Protein AF-A0A813GTU5-F1 (afdb_monomer)

Radius of gyration: 29.31 Å; Cα contacts (8 Å, |Δi|>4): 202; chains: 1; bounding box: 61×52×84 Å

Structure (mmCIF, N/CA/C/O backbone):
data_AF-A0A813GTU5-F1
#
_entry.id   AF-A0A813GTU5-F1
#
loop_
_atom_site.group_PDB
_atom_site.id
_atom_site.type_symbol
_atom_site.label_atom_id
_atom_site.label_alt_id
_atom_site.label_comp_id
_atom_site.label_asym_id
_atom_site.label_entity_id
_atom_site.label_seq_id
_atom_site.pdbx_PDB_ins_code
_atom_site.Cartn_x
_atom_site.Cartn_y
_atom_site.Cartn_z
_atom_site.occupancy
_atom_site.B_iso_or_equiv
_atom_site.auth_seq_id
_atom_site.auth_comp_id
_atom_site.auth_asym_id
_atom_site.auth_atom_id
_atom_site.pdbx_PDB_model_num
ATOM 1 N N . PRO A 1 1 ? -25.758 8.950 22.837 1.00 59.19 1 PRO A N 1
ATOM 2 C CA . PRO A 1 1 ? -26.012 9.938 23.914 1.00 59.19 1 PRO A CA 1
ATOM 3 C C . PRO A 1 1 ? -24.971 11.055 23.817 1.00 59.19 1 PRO A C 1
ATOM 5 O O . PRO A 1 1 ? -23.806 10.720 23.644 1.00 59.19 1 PRO A O 1
ATOM 8 N N . ALA A 1 2 ? -25.363 12.327 23.940 1.00 69.06 2 ALA A N 1
ATOM 9 C CA . ALA A 1 2 ? -24.484 13.474 23.656 1.00 69.06 2 ALA A CA 1
ATOM 10 C C . ALA A 1 2 ? -23.164 13.491 24.463 1.00 69.06 2 ALA A C 1
ATOM 12 O O . ALA A 1 2 ? -22.153 14.013 24.011 1.00 69.06 2 ALA A O 1
ATOM 13 N N . TYR A 1 3 ? -23.133 12.862 25.645 1.00 76.44 3 TYR A N 1
ATOM 14 C CA . TYR A 1 3 ? -21.926 12.758 26.476 1.00 76.44 3 TYR A CA 1
ATOM 15 C C . TYR A 1 3 ? -20.878 11.745 25.961 1.00 76.44 3 TYR A C 1
ATOM 17 O O . TYR A 1 3 ? -19.754 11.738 26.455 1.00 76.44 3 TYR A O 1
ATOM 25 N N . LEU A 1 4 ? -21.217 10.893 24.985 1.00 74.69 4 LEU A N 1
ATOM 26 C CA . LEU A 1 4 ? -20.305 9.917 24.360 1.00 74.69 4 LEU A CA 1
ATOM 27 C C . LEU A 1 4 ? -19.911 10.296 22.926 1.00 74.69 4 LEU A C 1
ATOM 29 O O . LEU A 1 4 ? -19.242 9.514 22.259 1.00 74.69 4 LEU A O 1
ATOM 33 N N . ASP A 1 5 ? -20.270 11.488 22.446 1.00 76.44 5 ASP A N 1
ATOM 34 C CA . ASP A 1 5 ? -19.958 11.900 21.069 1.00 76.44 5 ASP A CA 1
ATOM 35 C C . ASP A 1 5 ? -18.443 12.012 20.817 1.00 76.44 5 ASP A C 1
ATOM 37 O O . ASP A 1 5 ? -17.976 11.815 19.695 1.00 76.44 5 ASP A O 1
ATOM 41 N N . TRP A 1 6 ? -17.646 12.210 21.873 1.00 81.94 6 TRP A N 1
ATOM 42 C CA . TRP A 1 6 ? -16.182 12.190 21.805 1.00 81.94 6 TRP A CA 1
ATOM 43 C C . TRP A 1 6 ? -15.605 10.819 21.411 1.00 81.94 6 TRP A C 1
ATOM 45 O O . TRP A 1 6 ? -14.511 10.773 20.850 1.00 81.94 6 TRP A O 1
ATOM 55 N N . VAL A 1 7 ? -16.332 9.714 21.626 1.00 79.38 7 VAL A N 1
ATOM 56 C CA . VAL A 1 7 ? -15.931 8.364 21.173 1.00 79.38 7 VAL A CA 1
ATOM 57 C C . VAL A 1 7 ? -15.944 8.279 19.643 1.00 79.38 7 VAL A C 1
ATOM 59 O O . VAL A 1 7 ? -15.174 7.532 19.050 1.00 79.38 7 VAL A O 1
ATOM 62 N N . GLY A 1 8 ? -16.774 9.087 18.978 1.00 74.69 8 GLY A N 1
ATOM 63 C CA . GLY A 1 8 ? -16.756 9.237 17.522 1.00 74.69 8 GLY A CA 1
ATOM 64 C C . GLY A 1 8 ? -15.709 10.231 17.009 1.00 74.69 8 GLY A C 1
ATOM 65 O O . GLY A 1 8 ? -15.607 10.428 15.800 1.00 74.69 8 GLY A O 1
ATOM 66 N N . SER A 1 9 ? -14.953 10.895 17.891 1.00 83.00 9 SER A N 1
ATOM 67 C CA . SER A 1 9 ? -14.008 11.937 17.484 1.00 83.00 9 SER A CA 1
ATOM 68 C C . SER A 1 9 ? -12.744 11.365 16.837 1.00 83.00 9 SER A C 1
ATOM 70 O O . SER A 1 9 ? -12.249 10.298 17.208 1.00 83.00 9 SER A O 1
ATOM 72 N N . MET A 1 10 ? -12.156 12.138 15.919 1.00 78.06 10 MET A N 1
ATOM 73 C CA . MET A 1 10 ? -10.870 11.809 15.289 1.00 78.06 10 MET A CA 1
ATOM 74 C C . MET A 1 10 ? -9.743 11.648 16.323 1.00 78.06 10 MET A C 1
ATOM 76 O O . MET A 1 10 ? -8.839 10.842 16.140 1.00 78.06 10 MET A O 1
ATOM 80 N N . ILE A 1 11 ? -9.808 12.389 17.434 1.00 82.81 11 ILE A N 1
ATOM 81 C CA . ILE A 1 11 ? -8.807 12.331 18.506 1.00 82.81 11 ILE A CA 1
ATOM 82 C C . ILE A 1 11 ? -8.834 10.958 19.178 1.00 82.81 11 ILE A C 1
ATOM 84 O O . ILE A 1 11 ? -7.787 10.335 19.339 1.00 82.81 11 ILE A O 1
ATOM 88 N N . PHE A 1 12 ? -10.026 10.467 19.528 1.00 84.38 12 PHE A N 1
ATOM 89 C CA . PHE A 1 12 ? -10.173 9.136 20.109 1.00 84.38 12 PHE A CA 1
ATOM 90 C C . PHE A 1 12 ? -9.729 8.048 19.127 1.00 84.38 12 PHE A C 1
ATOM 92 O O . PHE A 1 12 ? -8.971 7.157 19.501 1.00 84.38 12 PHE A O 1
ATOM 99 N N . HIS A 1 13 ? -10.118 8.175 17.856 1.00 80.50 13 HIS A N 1
ATOM 100 C CA . HIS A 1 13 ? -9.702 7.256 16.801 1.00 80.50 13 HIS A CA 1
ATOM 101 C C . HIS A 1 13 ? -8.167 7.179 16.690 1.00 80.50 13 HIS A C 1
ATOM 103 O O . HIS A 1 13 ? -7.600 6.096 16.803 1.00 80.50 13 HIS A O 1
ATOM 109 N N . ASN A 1 14 ? -7.484 8.322 16.592 1.00 83.19 14 ASN A N 1
ATOM 110 C CA . ASN A 1 14 ? -6.022 8.385 16.500 1.00 83.19 14 ASN A CA 1
ATOM 111 C C . ASN A 1 14 ? -5.323 7.804 17.739 1.00 83.19 14 ASN A C 1
ATOM 113 O O . ASN A 1 14 ? -4.307 7.121 17.620 1.00 83.19 14 ASN A O 1
ATOM 117 N N . LEU A 1 15 ? -5.867 8.049 18.937 1.00 87.94 15 LEU A N 1
ATOM 118 C CA . LEU A 1 15 ? -5.344 7.453 20.168 1.00 87.94 15 LEU A CA 1
ATOM 119 C C . LEU A 1 15 ? -5.440 5.923 20.128 1.00 87.94 15 LEU A C 1
ATOM 121 O O . LEU A 1 15 ? -4.460 5.241 20.433 1.00 87.94 15 LEU A O 1
ATOM 125 N N . CYS A 1 16 ? -6.579 5.377 19.695 1.00 84.31 16 CYS A N 1
ATOM 126 C CA . CYS A 1 16 ? -6.747 3.937 19.519 1.00 84.31 16 CYS A CA 1
ATOM 127 C C . CYS A 1 16 ? -5.737 3.362 18.513 1.00 84.31 16 CYS A C 1
ATOM 129 O O . CYS A 1 16 ? -5.124 2.336 18.809 1.00 84.31 16 CYS A O 1
ATOM 131 N N . SER A 1 17 ? -5.498 4.009 17.365 1.00 81.31 17 SER A N 1
ATOM 132 C CA . SER A 1 17 ? -4.506 3.514 16.393 1.00 81.31 17 SER A CA 1
ATOM 133 C C . SER A 1 17 ? -3.091 3.513 16.952 1.00 81.31 17 SER A C 1
ATOM 135 O O . SER A 1 17 ? -2.376 2.534 16.747 1.00 81.31 17 SER A O 1
ATOM 137 N N . VAL A 1 18 ? -2.685 4.562 17.673 1.00 87.06 18 VAL A N 1
ATOM 138 C CA . VAL A 1 18 ? -1.352 4.630 18.297 1.00 87.06 18 VAL A CA 1
ATOM 139 C C . VAL A 1 18 ? -1.161 3.483 19.288 1.00 87.06 18 VAL A C 1
ATOM 141 O O . VAL A 1 18 ? -0.131 2.811 19.266 1.00 87.06 18 VAL A O 1
ATOM 144 N N . ILE A 1 19 ? -2.171 3.206 20.114 1.00 88.75 19 ILE A N 1
ATOM 145 C CA . ILE A 1 19 ? -2.116 2.133 21.113 1.00 88.75 19 ILE A CA 1
ATOM 146 C C . ILE A 1 19 ? -2.076 0.754 20.444 1.00 88.75 19 ILE A C 1
ATOM 148 O O . ILE A 1 19 ? -1.295 -0.106 20.851 1.00 88.75 19 ILE A O 1
ATOM 152 N N . ILE A 1 20 ? -2.869 0.532 19.390 1.00 87.19 20 ILE A N 1
ATOM 153 C CA . ILE A 1 20 ? -2.832 -0.724 18.627 1.00 87.19 20 ILE A CA 1
ATOM 154 C C . ILE A 1 20 ? -1.475 -0.901 17.931 1.00 87.19 20 ILE A C 1
ATOM 156 O O . ILE A 1 20 ? -0.907 -1.991 17.981 1.00 87.19 20 ILE A O 1
ATOM 160 N N . ALA A 1 21 ? -0.930 0.154 17.318 1.00 86.31 21 ALA A N 1
ATOM 161 C CA . ALA A 1 21 ? 0.382 0.114 16.677 1.00 86.31 21 ALA A CA 1
ATOM 162 C C . ALA A 1 21 ? 1.490 -0.202 17.690 1.00 86.31 21 ALA A C 1
ATOM 164 O O . ALA A 1 21 ? 2.339 -1.054 17.432 1.00 86.31 21 ALA A O 1
ATOM 165 N N . MET A 1 22 ? 1.440 0.416 18.873 1.00 88.88 22 MET A N 1
ATOM 166 C CA . MET A 1 22 ? 2.365 0.128 19.965 1.00 88.88 22 MET A CA 1
ATOM 167 C C . MET A 1 22 ? 2.266 -1.334 20.423 1.00 88.88 22 MET A C 1
ATOM 169 O O . MET A 1 22 ? 3.299 -1.986 20.568 1.00 88.88 22 MET A O 1
ATOM 173 N N . ASN A 1 23 ? 1.052 -1.882 20.583 1.00 88.00 23 ASN A N 1
ATOM 174 C CA . ASN A 1 23 ? 0.868 -3.298 20.924 1.00 88.00 23 ASN A CA 1
ATOM 175 C C . ASN A 1 23 ? 1.448 -4.229 19.846 1.00 88.00 23 ASN A C 1
ATOM 177 O O . ASN A 1 23 ? 2.116 -5.204 20.178 1.00 88.00 23 ASN A O 1
ATOM 181 N N . LEU A 1 24 ? 1.246 -3.913 18.562 1.00 84.81 24 LEU A N 1
ATOM 182 C CA . LEU A 1 24 ? 1.766 -4.711 17.450 1.00 84.81 24 LEU A CA 1
ATOM 183 C C . LEU A 1 24 ? 3.301 -4.717 17.413 1.00 84.81 24 LEU A C 1
ATOM 185 O O . LEU A 1 24 ? 3.906 -5.770 17.214 1.00 84.81 24 LEU A O 1
ATOM 189 N N . ILE A 1 25 ? 3.931 -3.560 17.638 1.00 86.81 25 ILE A N 1
ATOM 190 C CA . ILE A 1 25 ? 5.394 -3.441 17.711 1.00 86.81 25 ILE A CA 1
ATOM 191 C C . ILE A 1 25 ? 5.931 -4.270 18.877 1.00 86.81 25 ILE A C 1
ATOM 193 O O . ILE A 1 25 ? 6.873 -5.038 18.698 1.00 86.81 25 ILE A O 1
ATOM 197 N N . LEU A 1 26 ? 5.320 -4.155 20.058 1.00 85.44 26 LEU A N 1
ATOM 198 C CA . LEU A 1 26 ? 5.741 -4.909 21.239 1.00 85.44 26 LEU A CA 1
ATOM 199 C C . LEU A 1 26 ? 5.597 -6.420 21.036 1.00 85.44 26 LEU A C 1
ATOM 201 O O . LEU A 1 26 ? 6.517 -7.160 21.372 1.00 85.44 26 LEU A O 1
ATOM 205 N N . MET A 1 27 ? 4.512 -6.866 20.400 1.00 81.19 27 MET A N 1
ATOM 206 C CA . MET A 1 27 ? 4.326 -8.271 20.032 1.00 81.19 27 MET A CA 1
ATOM 207 C C . MET A 1 27 ? 5.397 -8.751 19.040 1.00 81.19 27 MET A C 1
ATOM 209 O O . MET A 1 27 ? 5.936 -9.846 19.186 1.00 81.19 27 MET A O 1
ATOM 213 N N . GLY A 1 28 ? 5.750 -7.931 18.046 1.00 82.06 28 GLY A N 1
ATOM 214 C CA . GLY A 1 28 ? 6.835 -8.238 17.111 1.00 82.06 28 GLY A CA 1
ATOM 215 C C . GLY A 1 28 ? 8.201 -8.348 17.798 1.00 82.06 28 GLY A C 1
ATOM 216 O O . GLY A 1 28 ? 8.976 -9.254 17.493 1.00 82.06 28 GLY A O 1
ATOM 217 N N . LEU A 1 29 ? 8.479 -7.466 18.762 1.00 82.50 29 LEU A N 1
ATOM 218 C CA . LEU A 1 29 ? 9.705 -7.504 19.563 1.00 82.50 29 LEU A CA 1
ATOM 219 C C . LEU A 1 29 ? 9.768 -8.744 20.469 1.00 82.50 29 LEU A C 1
ATOM 221 O O . LEU A 1 29 ? 10.834 -9.347 20.579 1.00 82.50 29 LEU A O 1
ATOM 225 N N . GLU A 1 30 ? 8.645 -9.164 21.060 1.00 78.50 30 GLU A N 1
ATOM 226 C CA . GLU A 1 30 ? 8.549 -10.402 21.852 1.00 78.50 30 GLU A CA 1
ATOM 227 C C . GLU A 1 30 ? 8.882 -11.642 21.000 1.00 78.50 30 GLU A C 1
ATOM 229 O O . GLU A 1 30 ? 9.638 -12.516 21.428 1.00 78.50 30 GLU A O 1
ATOM 234 N N . LEU A 1 31 ? 8.381 -11.694 19.759 1.00 73.00 31 LEU A N 1
ATOM 235 C CA . LEU A 1 31 ? 8.689 -12.759 18.796 1.00 73.00 31 LEU A CA 1
ATOM 236 C C . LEU A 1 31 ? 10.163 -12.765 18.361 1.00 73.00 31 LEU A C 1
ATOM 238 O O . LEU A 1 31 ? 10.738 -13.837 18.182 1.00 73.00 31 LEU A O 1
ATOM 242 N N . GLY A 1 32 ? 10.773 -11.588 18.188 1.00 73.62 32 GLY A N 1
ATOM 243 C CA . GLY A 1 32 ? 12.171 -11.453 17.767 1.00 73.62 32 GLY A CA 1
ATOM 244 C C . GLY A 1 32 ? 13.195 -11.685 18.885 1.00 73.62 32 GLY A C 1
ATOM 245 O O . GLY A 1 32 ? 14.302 -12.144 18.610 1.00 73.62 32 GLY A O 1
ATOM 246 N N . CYS A 1 33 ? 12.841 -11.397 20.141 1.00 66.88 33 CYS A N 1
ATOM 247 C CA . CYS A 1 33 ? 13.729 -11.505 21.299 1.00 66.88 33 CYS A CA 1
ATOM 248 C C . CYS A 1 33 ? 13.158 -12.455 22.363 1.00 66.88 33 CYS A C 1
ATOM 250 O O . CYS A 1 33 ? 12.733 -12.031 23.436 1.00 66.88 33 CYS A O 1
ATOM 252 N N . SER A 1 34 ? 13.205 -13.768 22.115 1.00 61.09 34 SER A N 1
ATOM 253 C CA . SER A 1 34 ? 12.742 -14.774 23.091 1.00 61.09 34 SER A CA 1
ATOM 254 C C . SER A 1 34 ? 13.582 -14.853 24.384 1.00 61.09 34 SER A C 1
ATOM 256 O O . SER A 1 34 ? 13.241 -15.622 25.277 1.00 61.09 34 SER A O 1
ATOM 258 N N . ALA A 1 35 ? 14.676 -14.087 24.500 1.00 58.88 35 ALA A N 1
ATOM 259 C CA . ALA A 1 35 ? 15.641 -14.138 25.607 1.00 58.88 35 ALA A CA 1
ATOM 260 C C . ALA A 1 35 ? 15.918 -12.763 26.257 1.00 58.88 35 ALA A C 1
ATOM 262 O O . ALA A 1 35 ? 16.992 -12.534 26.813 1.00 58.88 35 ALA A O 1
ATOM 263 N N . CYS A 1 36 ? 14.977 -11.821 26.168 1.00 60.66 36 CYS A N 1
ATOM 264 C CA . CYS A 1 36 ? 15.120 -10.500 26.778 1.00 60.66 36 CYS A CA 1
ATOM 265 C C . CYS A 1 36 ? 14.888 -10.560 28.318 1.00 60.66 36 CYS A C 1
ATOM 267 O O . CYS A 1 36 ? 13.894 -11.138 28.759 1.00 60.66 36 CYS A O 1
ATOM 269 N N . PRO A 1 37 ? 15.747 -9.938 29.157 1.00 65.19 37 PRO A N 1
ATOM 270 C CA . PRO A 1 37 ? 15.682 -10.028 30.627 1.00 65.19 37 PRO A CA 1
ATOM 271 C C . PRO A 1 37 ? 14.451 -9.363 31.278 1.00 65.19 37 PRO A C 1
ATOM 273 O O . PRO A 1 37 ? 14.178 -9.614 32.447 1.00 65.19 37 PRO A O 1
ATOM 276 N N . ASN A 1 38 ? 13.670 -8.572 30.532 1.00 75.19 38 ASN A N 1
ATOM 277 C CA . ASN A 1 38 ? 12.512 -7.818 31.039 1.00 75.19 38 ASN A CA 1
ATOM 278 C C . ASN A 1 38 ? 11.158 -8.467 30.690 1.00 75.19 38 ASN A C 1
ATOM 280 O O . ASN A 1 38 ? 10.190 -7.775 30.381 1.00 75.19 38 ASN A O 1
ATOM 284 N N . HIS A 1 39 ? 11.073 -9.796 30.701 1.00 75.31 39 HIS A N 1
ATOM 285 C CA . HIS A 1 39 ? 9.865 -10.534 30.310 1.00 75.31 39 HIS A CA 1
ATOM 286 C C . HIS A 1 39 ? 8.617 -10.185 31.151 1.00 75.31 39 HIS A C 1
ATOM 288 O O . HIS A 1 39 ? 7.503 -10.176 30.627 1.00 75.31 39 HIS A O 1
ATOM 294 N N . ASP A 1 40 ? 8.786 -9.837 32.429 1.00 80.81 40 ASP A N 1
ATOM 295 C CA . ASP A 1 40 ? 7.664 -9.457 33.298 1.00 80.81 40 ASP A CA 1
ATOM 296 C C . ASP A 1 40 ? 7.077 -8.082 32.936 1.00 80.81 40 ASP A C 1
ATOM 298 O O . ASP A 1 40 ? 5.861 -7.910 32.947 1.00 80.81 40 ASP A O 1
ATOM 302 N N . PHE A 1 41 ? 7.910 -7.141 32.479 1.00 83.56 41 PHE A N 1
ATOM 303 C CA . PHE A 1 41 ? 7.455 -5.828 32.011 1.00 83.56 41 PHE A CA 1
ATOM 304 C C . PHE A 1 41 ? 6.568 -5.930 30.758 1.00 83.56 41 PHE A C 1
ATOM 306 O O . PHE A 1 41 ? 5.541 -5.260 30.661 1.00 83.56 41 PHE A O 1
ATOM 313 N N . TYR A 1 42 ? 6.922 -6.805 29.808 1.00 82.88 42 TYR A N 1
ATOM 314 C CA . TYR A 1 42 ? 6.098 -7.042 28.616 1.00 82.88 42 TYR A CA 1
ATOM 315 C C . TYR A 1 42 ? 4.739 -7.654 28.969 1.00 82.88 42 TYR A C 1
ATOM 317 O O . TYR A 1 42 ? 3.720 -7.249 28.410 1.00 82.88 42 TYR A O 1
ATOM 325 N N . LYS A 1 43 ? 4.701 -8.569 29.946 1.00 80.81 43 LYS A N 1
ATOM 326 C CA . LYS A 1 43 ? 3.445 -9.142 30.448 1.00 80.81 43 LYS A CA 1
ATOM 327 C C . LYS A 1 43 ? 2.544 -8.096 31.095 1.00 80.81 43 LYS A C 1
ATOM 329 O O . LYS A 1 43 ? 1.343 -8.106 30.837 1.00 80.81 43 LYS A O 1
ATOM 334 N N . GLU A 1 44 ? 3.096 -7.212 31.925 1.00 87.31 44 GLU A N 1
ATOM 335 C CA . GLU A 1 44 ? 2.332 -6.120 32.543 1.00 87.31 44 GLU A CA 1
ATOM 336 C C . GLU A 1 44 ? 1.771 -5.160 31.488 1.00 87.31 44 GLU A C 1
ATOM 338 O O . GLU A 1 44 ? 0.592 -4.805 31.532 1.00 87.31 44 GLU A O 1
ATOM 343 N N . LEU A 1 45 ? 2.579 -4.807 30.484 1.00 86.62 45 LEU A N 1
ATOM 344 C CA . LEU A 1 45 ? 2.126 -4.005 29.350 1.00 86.62 45 LEU A CA 1
ATOM 345 C C . LEU A 1 45 ? 0.986 -4.678 28.580 1.00 86.62 45 LEU A C 1
ATOM 347 O O . LEU A 1 45 ? 0.010 -4.012 28.238 1.00 86.62 45 LEU A O 1
ATOM 351 N N . ASP A 1 46 ? 1.056 -5.988 28.347 1.00 85.00 46 ASP A N 1
ATOM 352 C CA . ASP A 1 46 ? -0.021 -6.735 27.694 1.00 85.00 46 ASP A CA 1
ATOM 353 C C . ASP A 1 46 ? -1.339 -6.688 28.478 1.00 85.00 46 ASP A C 1
ATOM 355 O O . ASP A 1 46 ? -2.402 -6.555 27.868 1.00 85.00 46 ASP A O 1
ATOM 359 N N . ILE A 1 47 ? -1.284 -6.741 29.817 1.00 88.00 47 ILE A N 1
ATOM 360 C CA . ILE A 1 47 ? -2.468 -6.547 30.675 1.00 88.00 47 ILE A CA 1
ATOM 361 C C . ILE A 1 47 ? -3.043 -5.141 30.461 1.00 88.00 47 ILE A C 1
ATOM 363 O O . ILE A 1 47 ? -4.254 -4.989 30.288 1.00 88.00 47 ILE A O 1
ATOM 367 N N . CYS A 1 48 ? -2.189 -4.114 30.429 1.00 90.56 48 CYS A N 1
ATOM 368 C CA . CYS A 1 48 ? -2.606 -2.731 30.188 1.00 90.56 48 CYS A CA 1
ATOM 369 C C . CYS A 1 48 ? -3.274 -2.557 28.814 1.00 90.56 48 CYS A C 1
ATOM 371 O O . CYS A 1 48 ? -4.324 -1.916 28.718 1.00 90.56 48 CYS A O 1
ATOM 373 N N . PHE A 1 49 ? -2.725 -3.161 27.753 1.00 89.44 49 PHE A N 1
ATOM 374 C CA . PHE A 1 49 ? -3.341 -3.129 26.422 1.00 89.44 49 PHE A CA 1
ATOM 375 C C . PHE A 1 49 ? -4.677 -3.869 26.387 1.00 89.44 49 PHE A C 1
ATOM 377 O O . PHE A 1 49 ? -5.635 -3.365 25.799 1.00 89.44 49 PHE A O 1
ATOM 384 N N . LEU A 1 50 ? -4.778 -5.033 27.039 1.00 87.50 50 LEU A N 1
ATOM 385 C CA . LEU A 1 50 ? -6.043 -5.758 27.131 1.00 87.50 50 LEU A CA 1
ATOM 386 C C . LEU A 1 50 ? -7.102 -4.932 27.870 1.00 87.50 50 LEU A C 1
ATOM 388 O O . LEU A 1 50 ? -8.234 -4.839 27.399 1.00 87.50 50 LEU A O 1
ATOM 392 N N . ALA A 1 51 ? -6.736 -4.294 28.983 1.00 90.69 51 ALA A N 1
ATOM 393 C CA . ALA A 1 51 ? -7.631 -3.416 29.733 1.00 90.69 51 ALA A CA 1
ATOM 394 C C . ALA A 1 51 ? -8.127 -2.241 28.874 1.00 90.69 51 ALA A C 1
ATOM 396 O O . ALA A 1 51 ? -9.318 -1.924 28.892 1.00 90.69 51 ALA A O 1
ATOM 397 N N . PHE A 1 52 ? -7.244 -1.645 28.066 1.00 91.06 52 PHE A N 1
ATOM 398 C CA . PHE A 1 52 ? -7.627 -0.614 27.104 1.00 91.06 52 PHE A CA 1
ATOM 399 C C . PHE A 1 52 ? -8.588 -1.144 26.027 1.00 91.06 52 PHE A C 1
ATOM 401 O O . PHE A 1 52 ? -9.572 -0.488 25.704 1.00 91.06 52 PHE A O 1
ATOM 408 N N . TYR A 1 53 ? -8.375 -2.349 25.493 1.00 87.56 53 TYR A N 1
ATOM 409 C CA . TYR A 1 53 ? -9.301 -2.917 24.508 1.00 87.56 53 TYR A CA 1
ATOM 410 C C . TYR A 1 53 ? -10.672 -3.259 25.091 1.00 87.56 53 TYR A C 1
ATOM 412 O O . TYR A 1 53 ? -11.680 -3.108 24.402 1.00 87.56 53 TYR A O 1
ATOM 420 N N . VAL A 1 54 ? -10.726 -3.698 26.351 1.00 88.69 54 VAL A N 1
ATOM 421 C CA . VAL A 1 54 ? -11.988 -3.909 27.069 1.00 88.69 54 VAL A CA 1
ATOM 422 C C . VAL A 1 54 ? -12.718 -2.581 27.255 1.00 88.69 54 VAL A C 1
ATOM 424 O O . VAL A 1 54 ? -13.924 -2.515 27.006 1.00 88.69 54 VAL A O 1
ATOM 427 N N . SER A 1 55 ? -12.008 -1.516 27.644 1.00 88.38 55 SER A N 1
ATOM 428 C CA . SER A 1 55 ? -12.623 -0.200 27.826 1.00 88.38 55 SER A CA 1
ATOM 429 C C . SER A 1 55 ? -13.112 0.384 26.497 1.00 88.38 55 SER A C 1
ATOM 431 O O . SER A 1 55 ? -14.269 0.789 26.408 1.00 88.38 55 SER A O 1
ATOM 433 N N . GLU A 1 56 ? -12.309 0.320 25.436 1.00 88.38 56 GLU A N 1
ATOM 434 C CA . GLU A 1 56 ? -12.687 0.715 24.075 1.00 88.38 56 GLU A CA 1
ATOM 435 C C . GLU A 1 56 ? -13.934 -0.047 23.588 1.00 88.38 56 GLU A C 1
ATOM 437 O O . GLU A 1 56 ? -14.903 0.570 23.142 1.00 88.38 56 GLU A O 1
ATOM 442 N N . LEU A 1 57 ? -13.963 -1.380 23.735 1.00 85.19 57 LEU A N 1
ATOM 443 C CA . LEU A 1 57 ? -15.117 -2.201 23.352 1.00 85.19 57 LEU A CA 1
ATOM 444 C C . LEU A 1 57 ? -16.363 -1.836 24.168 1.00 85.19 57 LEU A C 1
ATOM 446 O O . LEU A 1 57 ? -17.458 -1.745 23.614 1.00 85.19 57 LEU A O 1
ATOM 450 N N . SER A 1 58 ? -16.206 -1.598 25.472 1.00 85.94 58 SER A N 1
ATOM 451 C CA . SER A 1 58 ? -17.311 -1.193 26.344 1.00 85.94 58 SER A CA 1
ATOM 452 C C . SER A 1 58 ? -17.889 0.165 25.938 1.00 85.94 58 SER A C 1
ATOM 454 O O . SER A 1 58 ? -19.108 0.308 25.858 1.00 85.94 58 SER A O 1
ATOM 456 N N . LEU A 1 59 ? -17.039 1.134 25.581 1.00 84.56 59 LEU A N 1
ATOM 457 C CA . LEU A 1 59 ? -17.462 2.443 25.083 1.00 84.56 59 LEU A CA 1
ATOM 458 C C . LEU A 1 59 ? -18.211 2.311 23.752 1.00 84.56 59 LEU A C 1
ATOM 460 O O . LEU A 1 59 ? -19.264 2.925 23.579 1.00 84.56 59 LEU A O 1
ATOM 464 N N . HIS A 1 60 ? -17.733 1.460 22.842 1.00 79.12 60 HIS A N 1
ATOM 465 C CA . HIS A 1 60 ? -18.423 1.188 21.580 1.00 79.12 60 HIS A CA 1
ATOM 466 C C . HIS A 1 60 ? -19.777 0.494 21.774 1.00 79.12 60 HIS A C 1
ATOM 468 O O . HIS A 1 60 ? -20.751 0.871 21.118 1.00 79.12 60 HIS A O 1
ATOM 474 N N . LEU A 1 61 ? -19.869 -0.468 22.695 1.00 80.56 61 LEU A N 1
ATOM 475 C CA . LEU A 1 61 ? -21.129 -1.120 23.060 1.00 80.56 61 LEU A CA 1
ATOM 476 C C . LEU A 1 61 ? -22.129 -0.116 23.650 1.00 80.56 61 LEU A C 1
ATOM 478 O O . LEU A 1 61 ? -23.287 -0.083 23.236 1.00 80.56 61 LEU A O 1
ATOM 482 N N . LEU A 1 62 ? -21.676 0.750 24.561 1.00 79.31 62 LEU A N 1
ATOM 483 C CA . LEU A 1 62 ? -22.504 1.786 25.187 1.00 79.31 62 LEU A CA 1
ATOM 484 C C . LEU A 1 62 ? -22.936 2.884 24.209 1.00 79.31 62 LEU A C 1
ATOM 486 O O . LEU A 1 62 ? -23.998 3.479 24.398 1.00 79.31 62 LEU A O 1
ATOM 490 N N . TYR A 1 63 ? -22.140 3.155 23.173 1.00 76.62 63 TYR A N 1
ATOM 491 C CA . TYR A 1 63 ? -22.472 4.125 22.132 1.00 76.62 63 TYR A CA 1
ATOM 492 C C . TYR A 1 63 ? -23.477 3.566 21.110 1.00 76.62 63 TYR A C 1
ATOM 494 O O . TYR A 1 63 ? -24.434 4.256 20.765 1.00 76.62 63 TYR A O 1
ATOM 502 N N . HIS A 1 64 ? -23.300 2.322 20.642 1.00 71.88 64 HIS A N 1
ATOM 503 C CA . HIS A 1 64 ? -24.149 1.719 19.597 1.00 71.88 64 HIS A CA 1
ATOM 504 C C . HIS A 1 64 ? -25.391 0.970 20.132 1.00 71.88 64 HIS A C 1
ATOM 506 O O . HIS A 1 64 ? -26.283 0.658 19.339 1.00 71.88 64 HIS A O 1
ATOM 512 N N . GLN A 1 65 ? -25.443 0.712 21.449 1.00 65.69 65 GLN A N 1
ATOM 513 C CA . GLN A 1 65 ? -26.531 0.183 22.300 1.00 65.69 65 GLN A CA 1
ATOM 514 C C . GLN A 1 65 ? -27.320 -1.032 21.774 1.00 65.69 65 GLN A C 1
ATOM 516 O O . GLN A 1 65 ? -27.270 -2.093 22.385 1.00 65.69 65 GLN A O 1
ATOM 521 N N . SER A 1 66 ? -28.050 -0.910 20.662 1.00 55.09 66 SER A N 1
ATOM 522 C CA . SER A 1 66 ? -28.928 -1.952 20.097 1.00 55.09 66 SER A CA 1
ATOM 523 C C . SER A 1 66 ? -28.636 -2.319 18.634 1.00 55.09 66 SER A C 1
ATOM 525 O O . SER A 1 66 ? -29.126 -3.336 18.151 1.00 55.09 66 SER A O 1
ATOM 527 N N . SER A 1 67 ? -27.794 -1.555 17.932 1.00 59.31 67 SER A N 1
ATOM 528 C CA . SER A 1 67 ? -27.431 -1.792 16.518 1.00 59.31 67 SER A CA 1
ATOM 529 C C . SER A 1 67 ? -26.046 -2.436 16.338 1.00 59.31 67 SER A C 1
ATOM 531 O O . SER A 1 67 ? -25.551 -2.581 15.222 1.00 59.31 67 SER A O 1
ATOM 533 N N . PHE A 1 68 ? -25.398 -2.836 17.439 1.00 63.38 68 PHE A N 1
ATOM 534 C CA . PHE A 1 68 ? -24.034 -3.380 17.428 1.00 63.38 68 PHE A CA 1
ATOM 535 C C . PHE A 1 68 ? -23.940 -4.776 16.790 1.00 63.38 68 PHE A C 1
ATOM 537 O O . PHE A 1 68 ? -22.996 -5.050 16.049 1.00 63.38 68 PHE A O 1
ATOM 544 N N . LEU A 1 69 ? -24.923 -5.645 17.059 1.00 60.72 69 LEU A N 1
ATOM 545 C CA . LEU A 1 69 ? -24.949 -7.042 16.596 1.00 60.72 69 LEU A CA 1
ATOM 546 C C . LEU A 1 69 ? -25.921 -7.286 15.434 1.00 60.72 69 LEU A C 1
ATOM 548 O O . LEU A 1 69 ? -25.835 -8.319 14.777 1.00 60.72 69 LEU A O 1
ATOM 552 N N . ILE A 1 70 ? -26.837 -6.349 15.176 1.00 59.91 70 ILE A N 1
ATOM 553 C CA . ILE A 1 70 ? -27.899 -6.480 14.175 1.00 59.91 70 ILE A CA 1
ATOM 554 C C . ILE A 1 70 ? -27.806 -5.268 13.246 1.00 59.91 70 ILE A C 1
ATOM 556 O O . ILE A 1 70 ? -28.148 -4.149 13.620 1.00 59.91 70 ILE A O 1
ATOM 560 N N . GLY A 1 71 ? -27.281 -5.493 12.043 1.00 68.31 71 GLY A N 1
ATOM 561 C CA . GLY A 1 71 ? -26.993 -4.467 11.043 1.00 68.31 71 GLY A CA 1
ATOM 562 C C . GLY A 1 71 ? -26.444 -5.084 9.749 1.00 68.31 71 GLY A C 1
ATOM 563 O O . GLY A 1 71 ? -26.493 -6.304 9.587 1.00 68.31 71 GLY A O 1
ATOM 564 N N . PRO A 1 72 ? -25.903 -4.277 8.817 1.00 75.75 72 PRO A N 1
ATOM 565 C CA . PRO A 1 72 ? -25.284 -4.784 7.594 1.00 75.75 72 PRO A CA 1
ATOM 566 C C . PRO A 1 72 ? -24.166 -5.787 7.911 1.00 75.75 72 PRO A C 1
ATOM 568 O O . PRO A 1 72 ? -23.301 -5.498 8.742 1.00 75.75 72 PRO A O 1
ATOM 571 N N . LEU A 1 73 ? -24.159 -6.935 7.221 1.00 70.12 73 LEU A N 1
ATOM 572 C CA . LEU A 1 73 ? -23.262 -8.074 7.488 1.00 70.12 73 LEU A CA 1
ATOM 573 C C . LEU A 1 73 ? -21.782 -7.669 7.607 1.00 70.12 73 LEU A C 1
ATOM 575 O O . LEU A 1 73 ? -21.083 -8.154 8.493 1.00 70.12 73 LEU A O 1
ATOM 579 N N . ALA A 1 74 ? -21.322 -6.724 6.783 1.00 72.50 74 ALA A N 1
ATOM 580 C CA . ALA A 1 74 ? -19.947 -6.227 6.821 1.00 72.50 74 ALA A CA 1
ATOM 581 C C . ALA A 1 74 ? -19.595 -5.512 8.141 1.00 72.50 74 ALA A C 1
ATOM 583 O O . ALA A 1 74 ? -18.525 -5.738 8.697 1.00 72.50 74 ALA A O 1
ATOM 584 N N . ARG A 1 75 ? -20.494 -4.676 8.680 1.00 72.69 75 ARG A N 1
ATOM 585 C CA . ARG A 1 75 ? -20.264 -3.961 9.950 1.00 72.69 75 ARG A CA 1
ATOM 586 C C . ARG A 1 75 ? -20.324 -4.921 11.134 1.00 72.69 75 ARG A C 1
ATOM 588 O O . ARG A 1 75 ? -19.501 -4.841 12.040 1.00 72.69 75 ARG A O 1
ATOM 595 N N . VAL A 1 76 ? -21.287 -5.839 11.096 1.00 77.81 76 VAL A N 1
ATOM 596 C CA . VAL A 1 76 ? -21.493 -6.843 12.141 1.00 77.81 76 VAL A CA 1
ATOM 597 C C . VAL A 1 76 ? -20.270 -7.754 12.244 1.00 77.81 76 VAL A C 1
ATOM 599 O O . VAL A 1 76 ? -19.760 -7.942 13.344 1.00 77.81 76 VAL A O 1
ATOM 602 N N . TRP A 1 77 ? -19.720 -8.227 11.121 1.00 81.94 77 TRP A N 1
ATOM 603 C CA . TRP A 1 77 ? -18.515 -9.065 11.111 1.00 81.94 77 TRP A CA 1
ATOM 604 C C . TRP A 1 77 ? -17.336 -8.423 11.853 1.00 81.94 77 TRP A C 1
ATOM 606 O O . TRP A 1 77 ? -16.707 -9.052 12.703 1.00 81.94 77 TRP A O 1
ATOM 616 N N . TRP A 1 78 ? -17.081 -7.140 11.597 1.00 79.31 78 TRP A N 1
ATOM 617 C CA . TRP A 1 78 ? -16.010 -6.399 12.258 1.00 79.31 78 TRP A CA 1
ATOM 618 C C . TRP A 1 78 ? -16.233 -6.183 13.757 1.00 79.31 78 TRP A C 1
ATOM 620 O O . TRP A 1 78 ? -15.261 -6.051 14.498 1.00 79.31 78 TRP A O 1
ATOM 630 N N . ASN A 1 79 ? -17.483 -6.126 14.211 1.00 82.75 79 ASN A N 1
ATOM 631 C CA . ASN A 1 79 ? -17.818 -6.027 15.632 1.00 82.75 79 ASN A CA 1
ATOM 632 C C . ASN A 1 79 ? -17.661 -7.382 16.340 1.00 82.75 79 ASN A C 1
ATOM 634 O O . ASN A 1 79 ? -17.149 -7.440 17.456 1.00 82.75 79 ASN A O 1
ATOM 638 N N . TRP A 1 80 ? -18.046 -8.477 15.674 1.00 83.12 80 TRP A N 1
ATOM 639 C CA . TRP A 1 80 ? -17.820 -9.842 16.164 1.00 83.12 80 TRP A CA 1
ATOM 640 C C . TRP A 1 80 ? -16.335 -10.180 16.268 1.00 83.12 80 TRP A C 1
ATOM 642 O O . TRP A 1 80 ? -15.924 -10.815 17.237 1.00 83.12 80 TRP A O 1
ATOM 652 N N . LEU A 1 81 ? -15.529 -9.729 15.306 1.00 84.69 81 LEU A N 1
ATOM 653 C CA . LEU A 1 81 ? -14.079 -9.892 15.334 1.00 84.69 81 LEU A CA 1
ATOM 654 C C . LEU A 1 81 ? -13.462 -9.179 16.547 1.00 84.69 81 LEU A C 1
ATOM 656 O O . LEU A 1 81 ? -12.702 -9.802 17.285 1.00 84.69 81 LEU A O 1
ATOM 660 N N . ASP A 1 82 ? -13.833 -7.921 16.810 1.00 84.62 82 ASP A N 1
ATOM 661 C CA . ASP A 1 82 ? -13.343 -7.182 17.985 1.00 84.62 82 ASP A CA 1
ATOM 662 C C . ASP A 1 82 ? -13.748 -7.867 19.299 1.00 84.62 82 ASP A C 1
ATOM 664 O O . ASP A 1 82 ? -12.924 -8.018 20.204 1.00 84.62 82 ASP A O 1
ATOM 668 N N . LEU A 1 83 ? -14.996 -8.342 19.389 1.00 87.06 83 LEU A N 1
ATOM 669 C CA . LEU A 1 83 ? -15.489 -9.083 20.550 1.00 87.06 83 LEU A CA 1
ATOM 670 C C . LEU A 1 83 ? -14.709 -10.387 20.755 1.00 87.06 83 LEU A C 1
ATOM 672 O O . LEU A 1 83 ? -14.301 -10.679 21.878 1.00 87.06 83 LEU A O 1
ATOM 676 N N . ALA A 1 84 ? -14.462 -11.150 19.688 1.00 85.75 84 ALA A N 1
ATOM 677 C CA . AL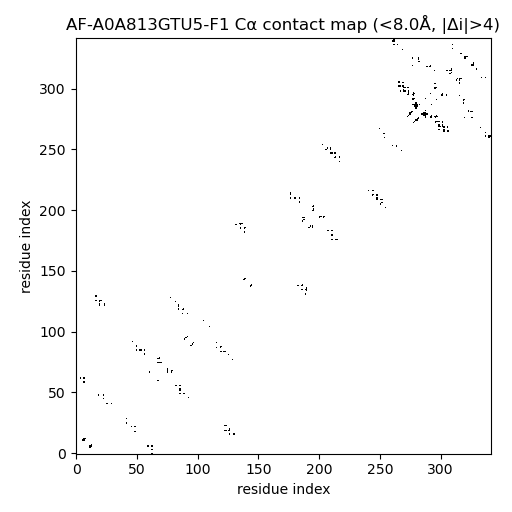A A 1 84 ? -13.700 -12.394 19.751 1.00 85.75 84 ALA A CA 1
ATOM 678 C C . ALA A 1 84 ? -12.253 -12.154 20.208 1.00 85.75 84 ALA A C 1
ATOM 680 O O . ALA A 1 84 ? -11.741 -12.899 21.045 1.00 85.75 84 ALA A O 1
ATOM 681 N N . ILE A 1 85 ? -11.609 -11.087 19.723 1.00 85.88 85 ILE A N 1
ATOM 682 C CA . ILE A 1 85 ? -10.251 -10.714 20.139 1.00 85.88 85 ILE A CA 1
ATOM 683 C C . ILE A 1 85 ? -10.216 -10.386 21.634 1.00 85.88 85 ILE A C 1
ATOM 685 O O . ILE A 1 85 ? -9.398 -10.955 22.358 1.00 85.88 85 ILE A O 1
ATOM 689 N N . VAL A 1 86 ? -11.114 -9.524 22.119 1.00 88.75 86 VAL A N 1
ATOM 690 C CA . VAL A 1 86 ? -11.148 -9.136 23.540 1.00 88.75 86 VAL A CA 1
ATOM 691 C C . VAL A 1 86 ? -11.497 -10.328 24.434 1.00 88.75 86 VAL A C 1
ATOM 693 O O . VAL A 1 86 ? -10.833 -10.552 25.446 1.00 88.75 86 VAL A O 1
ATOM 696 N N . ALA A 1 87 ? -12.477 -11.145 24.038 1.00 87.81 87 ALA A N 1
ATOM 697 C CA . ALA A 1 87 ? -12.863 -12.348 24.770 1.00 87.81 87 ALA A CA 1
ATOM 698 C C . ALA A 1 87 ? -11.713 -13.363 24.847 1.00 87.81 87 ALA A C 1
ATOM 700 O O . ALA A 1 87 ? -11.424 -13.885 25.922 1.00 87.81 87 ALA A O 1
ATOM 701 N N . SER A 1 88 ? -11.015 -13.609 23.733 1.00 85.44 88 SER A N 1
ATOM 702 C CA . SER A 1 88 ? -9.862 -14.516 23.711 1.00 85.44 88 SER A CA 1
ATOM 703 C C . SER A 1 88 ? -8.715 -14.024 24.604 1.00 85.44 88 SER A C 1
ATOM 705 O O . SER A 1 88 ? -8.128 -14.828 25.325 1.00 85.44 88 SER A O 1
ATOM 707 N N . GLY A 1 89 ? -8.452 -12.710 24.635 1.00 85.56 89 GLY A N 1
ATOM 708 C CA . GLY A 1 89 ? -7.445 -12.106 25.511 1.00 85.56 89 GLY A CA 1
ATOM 709 C C . GLY A 1 89 ? -7.794 -12.229 26.996 1.00 85.56 89 GLY A C 1
ATOM 710 O O . GLY A 1 89 ? -6.937 -12.595 27.796 1.00 85.56 89 GLY A O 1
ATOM 711 N N . LEU A 1 90 ? -9.062 -12.012 27.364 1.00 87.38 90 LEU A N 1
ATOM 712 C CA . LEU A 1 90 ? -9.544 -12.220 28.735 1.00 87.38 90 LEU A CA 1
ATOM 713 C C . LEU A 1 90 ? -9.405 -13.681 29.175 1.00 87.38 90 LEU A C 1
ATOM 715 O O . LEU A 1 90 ? -8.960 -13.954 30.292 1.00 87.38 90 LEU A O 1
ATOM 719 N N . VAL A 1 91 ? -9.743 -14.624 28.290 1.00 85.06 91 VAL A N 1
ATOM 720 C CA . VAL A 1 91 ? -9.567 -16.055 28.561 1.00 85.06 91 VAL A CA 1
ATOM 721 C C . VAL A 1 91 ? -8.090 -16.372 28.793 1.00 85.06 91 VAL A C 1
ATOM 723 O O . VAL A 1 91 ? -7.746 -17.014 29.784 1.00 85.06 91 VAL A O 1
ATOM 726 N N . GLU A 1 92 ? -7.209 -15.904 27.909 1.00 80.88 92 GLU A N 1
ATOM 727 C CA . GLU A 1 92 ? -5.781 -16.203 27.986 1.00 80.88 92 GLU A CA 1
ATOM 728 C C . GLU A 1 92 ? -5.125 -15.626 29.247 1.00 80.88 92 GLU A C 1
ATOM 730 O O . GLU A 1 92 ? -4.335 -16.309 29.897 1.00 80.88 92 GLU A O 1
ATOM 735 N N . GLN A 1 93 ? -5.473 -14.393 29.616 1.00 81.81 93 GLN A N 1
ATOM 736 C CA . GLN A 1 93 ? -4.766 -13.651 30.658 1.00 81.81 93 GLN A CA 1
ATOM 737 C C . GLN A 1 93 ? -5.348 -13.839 32.062 1.00 81.81 93 GLN A C 1
ATOM 739 O O . GLN A 1 93 ? -4.601 -13.775 33.034 1.00 81.81 93 GLN A O 1
ATOM 744 N N . PHE A 1 94 ? -6.651 -14.106 32.184 1.00 83.69 94 PHE A N 1
ATOM 745 C CA . PHE A 1 94 ? -7.311 -14.260 33.485 1.00 83.69 94 PHE A CA 1
ATOM 746 C C . PHE A 1 94 ? -7.805 -15.682 33.735 1.00 83.69 94 PHE A C 1
ATOM 748 O O . PHE A 1 94 ? -7.624 -16.210 34.830 1.00 83.69 94 PHE A O 1
ATOM 755 N N . ILE A 1 95 ? -8.406 -16.331 32.733 1.00 79.81 95 ILE A N 1
ATOM 756 C CA . ILE A 1 95 ? -9.028 -17.646 32.930 1.00 79.81 95 ILE A CA 1
ATOM 757 C C . ILE A 1 95 ? -7.970 -18.755 32.967 1.00 79.81 95 ILE A C 1
ATOM 759 O O . ILE A 1 95 ? -8.027 -19.602 33.853 1.00 79.81 95 ILE A O 1
ATOM 763 N N . ILE A 1 96 ? -6.973 -18.751 32.074 1.00 77.62 96 ILE A N 1
ATOM 764 C CA . ILE A 1 96 ? -5.933 -19.799 32.056 1.00 77.62 96 ILE A CA 1
ATOM 765 C C . ILE A 1 96 ? -5.096 -19.828 33.352 1.00 77.62 96 ILE A C 1
ATOM 767 O O . ILE A 1 96 ? -4.952 -20.919 33.911 1.00 77.62 96 ILE A O 1
ATOM 771 N N . PRO A 1 97 ? -4.566 -18.703 33.879 1.00 78.38 97 PRO A N 1
ATOM 772 C CA . PRO A 1 97 ? -3.785 -18.733 35.119 1.00 78.38 97 PRO A CA 1
ATOM 773 C C . PRO A 1 97 ? -4.618 -19.159 36.331 1.00 78.38 97 PRO A C 1
ATOM 775 O O . PRO A 1 97 ? -4.127 -19.899 37.180 1.00 78.38 97 PRO A O 1
ATOM 778 N N . LEU A 1 98 ? -5.893 -18.754 36.379 1.00 76.75 98 LEU A N 1
ATOM 779 C CA . LEU A 1 98 ? -6.830 -19.144 37.434 1.00 76.75 98 LEU A CA 1
ATOM 780 C C . LEU A 1 98 ? -7.133 -20.652 37.403 1.00 76.75 98 LEU A C 1
ATOM 782 O O . LEU A 1 98 ? -7.181 -21.309 38.439 1.00 76.75 98 LEU A O 1
ATOM 786 N N . LEU A 1 99 ? -7.299 -21.212 36.205 1.00 70.94 99 LEU A N 1
ATOM 787 C CA . LEU A 1 99 ? -7.561 -22.633 35.972 1.00 70.94 99 LEU A CA 1
ATOM 788 C C . LEU A 1 99 ? -6.336 -23.530 36.232 1.00 70.94 99 LEU A C 1
ATOM 790 O O . LEU A 1 99 ? -6.486 -24.666 36.691 1.00 70.94 99 LEU A O 1
ATOM 794 N N . GLY A 1 100 ? -5.128 -23.017 35.979 1.00 62.91 100 GLY A N 1
ATOM 795 C CA . GLY A 1 100 ? -3.857 -23.704 36.240 1.00 62.91 100 GLY A CA 1
ATOM 796 C C . GLY A 1 100 ? -3.552 -23.938 37.725 1.00 62.91 100 GLY A C 1
ATOM 797 O O . GLY A 1 100 ? -2.662 -24.723 38.039 1.00 62.91 100 GLY A O 1
ATOM 798 N N . GLY A 1 101 ? -4.309 -23.309 38.633 1.00 57.50 101 GLY A N 1
ATOM 799 C CA . GLY A 1 101 ? -4.183 -23.476 40.082 1.00 57.50 101 GLY A CA 1
ATOM 800 C C . GLY A 1 101 ? -4.810 -24.752 40.664 1.00 57.50 101 GLY A C 1
ATOM 801 O O . GLY A 1 101 ? -4.627 -25.001 41.852 1.00 57.50 101 GLY A O 1
ATOM 802 N N . GLY A 1 102 ? -5.532 -25.576 39.885 1.00 55.84 102 GLY A N 1
ATOM 803 C CA . GLY A 1 102 ? -6.109 -26.810 40.448 1.00 55.84 102 GLY A CA 1
ATOM 804 C C . GLY A 1 102 ? -6.992 -27.700 39.567 1.00 55.84 102 GLY A C 1
ATOM 805 O O . GLY A 1 102 ? -7.512 -28.689 40.080 1.00 55.84 102 GLY A O 1
ATOM 806 N N . ILE A 1 103 ? -7.193 -27.410 38.275 1.00 57.44 103 ILE A N 1
ATOM 807 C CA . ILE A 1 103 ? -8.108 -28.195 37.424 1.00 57.44 103 ILE A CA 1
ATOM 808 C C . ILE A 1 103 ? -7.320 -28.980 36.363 1.00 57.44 103 ILE A C 1
ATOM 810 O O . ILE A 1 103 ? -6.651 -28.404 35.507 1.00 57.44 103 ILE A O 1
ATOM 814 N N . GLN A 1 104 ? -7.412 -30.317 36.396 1.00 58.91 104 GLN A N 1
ATOM 815 C CA . GLN A 1 104 ? -6.857 -31.196 35.358 1.00 58.91 104 GLN A CA 1
ATOM 816 C C . GLN A 1 104 ? -7.659 -31.053 34.056 1.00 58.91 104 GLN A C 1
ATOM 818 O O . GLN A 1 104 ? -8.759 -31.585 33.923 1.00 58.91 104 GLN A O 1
ATOM 823 N N . PHE A 1 105 ? -7.100 -30.348 33.071 1.00 62.22 105 PHE A N 1
ATOM 824 C CA . PHE A 1 105 ? -7.677 -30.272 31.729 1.00 62.22 105 PHE A CA 1
ATOM 825 C C . PHE A 1 105 ? -7.227 -31.434 30.846 1.00 62.22 105 PHE A C 1
ATOM 827 O O . PHE A 1 105 ? -6.060 -31.823 30.833 1.00 62.22 105 PHE A O 1
ATOM 834 N N . ASN A 1 106 ? -8.159 -31.938 30.035 1.00 68.69 106 ASN A N 1
ATOM 835 C CA . ASN A 1 106 ? -7.879 -32.927 28.999 1.00 68.69 106 ASN A CA 1
ATOM 836 C C . ASN A 1 106 ? -6.806 -32.416 28.018 1.00 68.69 106 ASN A C 1
ATOM 838 O O . ASN A 1 106 ? -6.812 -31.251 27.611 1.00 68.69 106 ASN A O 1
ATOM 842 N N . ALA A 1 107 ? -5.930 -33.311 27.551 1.00 66.19 107 ALA A N 1
ATOM 843 C CA . ALA A 1 107 ? -4.850 -32.990 26.607 1.00 66.19 107 ALA A CA 1
ATOM 844 C C . ALA A 1 107 ? -5.345 -32.379 25.275 1.00 66.19 107 ALA A C 1
ATOM 846 O O . ALA A 1 107 ? -4.587 -31.728 24.553 1.00 66.19 107 ALA A O 1
ATOM 847 N N . SER A 1 108 ? -6.618 -32.581 24.929 1.00 70.50 108 SER A N 1
ATOM 848 C CA . SER A 1 108 ? -7.281 -31.949 23.780 1.00 70.50 108 SER A CA 1
ATOM 849 C C . SER A 1 108 ? -7.617 -30.474 24.036 1.00 70.50 108 SER A C 1
ATOM 851 O O . SER A 1 108 ? -7.424 -29.644 23.151 1.00 70.50 108 SER A O 1
ATOM 853 N N . SER A 1 109 ? -8.021 -30.118 25.259 1.00 68.62 109 SER A N 1
ATOM 854 C CA . SER A 1 109 ? -8.277 -28.731 25.664 1.00 68.62 109 SER A CA 1
ATOM 855 C C . SER A 1 109 ? -6.978 -27.927 25.699 1.00 68.62 109 SER A C 1
ATOM 857 O O . SER A 1 109 ? -6.923 -26.828 25.164 1.00 68.62 109 SER A O 1
ATOM 859 N N . LEU A 1 110 ? -5.889 -28.520 26.203 1.00 66.38 110 LEU A N 1
ATOM 860 C CA . LEU A 1 110 ? -4.553 -27.906 26.184 1.00 66.38 110 LEU A CA 1
ATOM 861 C C . LEU A 1 110 ? -4.023 -27.662 24.759 1.00 66.38 110 LEU A C 1
ATOM 863 O O . LEU A 1 110 ? -3.268 -26.717 24.528 1.00 66.38 110 LEU A O 1
ATOM 867 N N . ARG A 1 111 ? -4.432 -28.488 23.787 1.00 69.75 111 ARG A N 1
ATOM 868 C CA . ARG A 1 111 ? -4.148 -28.257 22.362 1.00 69.75 111 ARG A CA 1
ATOM 869 C C . ARG A 1 111 ? -4.980 -27.107 21.796 1.00 69.75 111 ARG A C 1
ATOM 871 O O . ARG A 1 111 ? -4.416 -26.264 21.106 1.00 69.75 111 ARG A O 1
ATOM 878 N N . ALA A 1 112 ? -6.267 -27.023 22.132 1.00 69.50 112 ALA A N 1
ATOM 879 C CA . ALA A 1 112 ? -7.132 -25.914 21.723 1.00 69.50 112 ALA A CA 1
ATOM 880 C C . ALA A 1 112 ? -6.661 -24.556 22.283 1.00 69.50 112 ALA A C 1
ATOM 882 O O . ALA A 1 112 ? -6.727 -23.554 21.577 1.00 69.50 112 ALA A O 1
ATOM 883 N N . LEU A 1 113 ? -6.077 -24.520 23.488 1.00 66.75 113 LEU A N 1
ATOM 884 C CA . LEU A 1 113 ? -5.481 -23.299 24.055 1.00 66.75 113 LEU A CA 1
ATOM 885 C C . LEU A 1 113 ? -4.333 -22.735 23.203 1.00 66.75 113 LEU A C 1
ATOM 887 O O . LEU A 1 113 ? -4.085 -21.534 23.225 1.00 66.75 113 LEU A O 1
ATOM 891 N N . ARG A 1 114 ? -3.646 -23.561 22.403 1.00 68.50 114 ARG A N 1
ATOM 892 C CA . ARG A 1 114 ? -2.609 -23.063 21.483 1.00 68.50 114 ARG A CA 1
ATOM 893 C C . ARG A 1 114 ? -3.199 -22.237 20.342 1.00 68.50 114 ARG A C 1
ATOM 895 O O . ARG A 1 114 ? -2.523 -21.337 19.857 1.00 68.50 114 ARG A O 1
ATOM 902 N N . LEU A 1 115 ? -4.451 -22.497 19.954 1.00 71.62 115 LEU A N 1
ATOM 903 C CA . LEU A 1 115 ? -5.159 -21.706 18.944 1.00 71.62 115 LEU A CA 1
ATOM 904 C C . LEU A 1 115 ? -5.503 -20.300 19.456 1.00 71.62 115 LEU A C 1
ATOM 906 O O . LEU A 1 115 ? -5.631 -19.391 18.643 1.00 71.62 115 LEU A O 1
ATOM 910 N N . LEU A 1 116 ? -5.552 -20.076 20.778 1.00 68.31 116 LEU A N 1
ATOM 911 C CA . LEU A 1 116 ? -5.722 -18.728 21.342 1.00 68.31 116 LEU A CA 1
ATOM 912 C C . LEU A 1 116 ? -4.585 -17.783 20.939 1.00 68.31 116 LEU A C 1
ATOM 914 O O . LEU A 1 116 ? -4.809 -16.597 20.725 1.00 68.31 116 LEU A O 1
ATOM 918 N N . ARG A 1 117 ? -3.384 -18.320 20.698 1.00 69.31 117 ARG A N 1
ATOM 919 C CA . ARG A 1 117 ? -2.243 -17.532 20.213 1.00 69.31 117 ARG A CA 1
ATOM 920 C C . ARG A 1 117 ? -2.475 -16.951 18.818 1.00 69.31 117 ARG A C 1
ATOM 922 O O . ARG A 1 117 ? -1.936 -15.895 18.511 1.00 69.31 117 ARG A O 1
ATOM 929 N N . VAL A 1 118 ? -3.306 -17.588 17.989 1.00 73.50 118 VAL A N 1
ATOM 930 C CA . VAL A 1 118 ? -3.691 -17.043 16.675 1.00 73.50 118 VAL A CA 1
ATOM 931 C C . VAL A 1 118 ? -4.484 -15.746 16.848 1.00 73.50 118 VAL A C 1
ATOM 933 O O . VAL A 1 118 ? -4.323 -14.819 16.056 1.00 73.50 118 VAL A O 1
ATOM 936 N N . PHE A 1 119 ? -5.263 -15.615 17.926 1.00 74.69 119 PHE A N 1
ATOM 937 C CA . PHE A 1 119 ? -5.976 -14.372 18.218 1.00 74.69 119 PHE A CA 1
ATOM 938 C C . PHE A 1 119 ? -5.054 -13.223 18.641 1.00 74.69 119 PHE A C 1
ATOM 940 O O . PHE A 1 119 ? -5.428 -12.064 18.468 1.00 74.69 119 PHE A O 1
ATOM 947 N N . ARG A 1 120 ? -3.825 -13.502 19.104 1.00 71.56 120 ARG A N 1
ATOM 948 C CA . ARG A 1 120 ? -2.808 -12.450 19.264 1.00 71.56 120 ARG A CA 1
ATOM 949 C C . ARG A 1 120 ? -2.481 -11.820 17.912 1.00 71.56 120 ARG A C 1
ATOM 951 O O . ARG A 1 120 ? -2.559 -10.606 17.779 1.00 71.56 120 ARG A O 1
ATOM 958 N N . ILE A 1 121 ? -2.251 -12.636 16.882 1.00 74.25 121 ILE A N 1
ATOM 959 C CA . ILE A 1 121 ? -2.046 -12.148 15.507 1.00 74.25 121 ILE A CA 1
ATOM 960 C C . ILE A 1 121 ? -3.320 -11.472 14.979 1.00 74.25 121 ILE A C 1
ATOM 962 O O . ILE A 1 121 ? -3.239 -10.466 14.280 1.00 74.25 121 ILE A O 1
ATOM 966 N N . ALA A 1 122 ? -4.508 -11.941 15.375 1.00 77.50 122 ALA A N 1
ATOM 967 C CA . ALA A 1 122 ? -5.765 -11.277 15.028 1.00 77.50 122 ALA A CA 1
ATOM 968 C C . ALA A 1 122 ? -5.867 -9.836 15.573 1.00 77.50 122 ALA A C 1
ATOM 970 O O . ALA A 1 122 ? -6.602 -9.040 14.995 1.00 77.50 122 ALA A O 1
ATOM 971 N N . ARG A 1 123 ? -5.085 -9.429 16.589 1.00 75.50 123 ARG A N 1
ATOM 972 C CA . ARG A 1 123 ? -4.987 -8.009 16.997 1.00 75.50 123 ARG A CA 1
ATOM 973 C C . ARG A 1 123 ? -4.448 -7.119 15.872 1.00 75.50 123 ARG A C 1
ATOM 975 O O . ARG A 1 123 ? -4.870 -5.971 15.757 1.00 75.50 123 ARG A O 1
ATOM 982 N N . ALA A 1 124 ? -3.609 -7.653 14.981 1.00 78.69 124 ALA A N 1
ATOM 983 C CA . ALA A 1 124 ? -3.182 -6.945 13.774 1.00 78.69 124 ALA A CA 1
ATOM 984 C C . ALA A 1 124 ? -4.361 -6.666 12.823 1.00 78.69 124 ALA A C 1
ATOM 986 O O . ALA A 1 124 ? -4.378 -5.640 12.146 1.00 78.69 124 ALA A O 1
ATOM 987 N N . ALA A 1 125 ? -5.396 -7.516 12.819 1.00 79.00 125 ALA A N 1
ATOM 988 C CA . ALA A 1 125 ? -6.619 -7.256 12.062 1.00 79.00 125 ALA A CA 1
ATOM 989 C C . ALA A 1 125 ? -7.385 -6.038 12.602 1.00 79.00 125 ALA A C 1
ATOM 991 O O . ALA A 1 125 ? -8.090 -5.384 11.840 1.00 79.00 125 ALA A O 1
ATOM 992 N N . LYS A 1 126 ? -7.206 -5.679 13.882 1.00 77.62 126 LYS A N 1
ATOM 993 C CA . LYS A 1 126 ? -7.756 -4.444 14.454 1.00 77.62 126 LYS A CA 1
ATOM 994 C C . LYS A 1 126 ? -7.024 -3.207 13.932 1.00 77.62 126 LYS A C 1
ATOM 996 O O . LYS A 1 126 ? -7.681 -2.241 13.554 1.00 77.62 126 LYS A O 1
ATOM 1001 N N . ALA A 1 127 ? -5.691 -3.258 13.827 1.00 79.69 127 ALA A N 1
ATOM 1002 C CA . ALA A 1 127 ? -4.920 -2.218 13.135 1.00 79.69 127 ALA A CA 1
ATOM 1003 C C . ALA A 1 127 ? -5.381 -2.083 11.682 1.00 79.69 127 ALA A C 1
ATOM 1005 O O . ALA A 1 127 ? -5.655 -0.975 11.237 1.00 79.69 127 ALA A O 1
ATOM 1006 N N . LEU A 1 128 ? -5.547 -3.208 10.980 1.00 77.25 128 LEU A N 1
ATOM 1007 C CA . LEU A 1 128 ? -6.018 -3.222 9.597 1.00 77.25 128 LEU A CA 1
ATOM 1008 C C . LEU A 1 128 ? -7.431 -2.646 9.454 1.00 77.25 128 LEU A C 1
ATOM 1010 O O . LEU A 1 128 ? -7.672 -1.830 8.577 1.00 77.25 128 LEU A O 1
ATOM 1014 N N . LYS A 1 129 ? -8.369 -3.032 10.325 1.00 80.75 129 LYS A N 1
ATOM 1015 C CA . LYS A 1 129 ? -9.723 -2.460 10.373 1.00 80.75 129 LYS A CA 1
ATOM 1016 C C . LYS A 1 129 ? -9.664 -0.951 10.559 1.00 80.75 129 LYS A C 1
ATOM 1018 O O . LYS A 1 129 ? -10.426 -0.211 9.943 1.00 80.75 129 LYS A O 1
ATOM 1023 N N . HIS A 1 130 ? -8.802 -0.503 11.460 1.00 76.00 130 HIS A N 1
ATOM 1024 C CA . HIS A 1 130 ? -8.678 0.899 11.796 1.00 76.00 130 HIS A CA 1
ATOM 1025 C C . HIS A 1 130 ? -8.105 1.708 10.629 1.00 76.00 130 HIS A C 1
ATOM 1027 O O . HIS A 1 130 ? -8.696 2.709 10.235 1.00 76.00 130 HIS A O 1
ATOM 1033 N N . THR A 1 131 ? -7.020 1.236 10.009 1.00 71.19 131 THR A N 1
ATOM 1034 C CA . THR A 1 131 ? -6.445 1.873 8.816 1.00 71.19 131 THR A CA 1
ATOM 1035 C C . THR A 1 131 ? -7.408 1.827 7.632 1.00 71.19 131 THR A C 1
ATOM 1037 O O . THR A 1 131 ? -7.536 2.818 6.922 1.00 71.19 131 THR A O 1
ATOM 1040 N N . TRP A 1 132 ? -8.172 0.746 7.470 1.00 72.88 132 TRP A N 1
ATOM 1041 C CA . TRP A 1 132 ? -9.204 0.636 6.437 1.00 72.88 132 TRP A CA 1
ATOM 1042 C C . TRP A 1 132 ? -10.357 1.638 6.609 1.00 72.88 132 TRP A C 1
ATOM 1044 O O . TRP A 1 132 ? -10.971 2.068 5.645 1.00 72.88 132 TRP A O 1
ATOM 1054 N N . ASN A 1 133 ? -10.691 2.039 7.834 1.00 70.12 133 ASN A N 1
ATOM 1055 C CA . ASN A 1 133 ? -11.750 3.033 8.056 1.00 70.12 133 ASN A CA 1
ATOM 1056 C C . ASN A 1 133 ? -11.216 4.468 8.159 1.00 70.12 133 ASN A C 1
ATOM 1058 O O . ASN A 1 133 ? -12.005 5.402 8.307 1.00 70.12 133 ASN A O 1
ATOM 1062 N N . SER A 1 134 ? -9.896 4.654 8.097 1.00 68.81 134 SER A N 1
ATOM 1063 C CA . SER A 1 134 ? -9.288 5.978 8.161 1.00 68.81 134 SER A CA 1
ATOM 1064 C C . SER A 1 134 ? -9.515 6.732 6.850 1.00 68.81 134 SER A C 1
ATOM 1066 O O . SER A 1 134 ? -9.428 6.165 5.763 1.00 68.81 134 SER A O 1
ATOM 1068 N N . ASN A 1 135 ? -9.830 8.025 6.937 1.00 68.19 135 ASN A N 1
ATOM 1069 C CA . ASN A 1 135 ? -10.025 8.851 5.750 1.00 68.19 135 ASN A CA 1
ATOM 1070 C C . ASN A 1 135 ? -8.666 9.087 5.072 1.00 68.19 135 ASN A C 1
ATOM 1072 O O . ASN A 1 135 ? -7.872 9.912 5.524 1.00 68.19 135 ASN A O 1
ATOM 1076 N N . LEU A 1 136 ? -8.397 8.378 3.973 1.00 77.06 136 LEU A N 1
ATOM 1077 C CA . LEU A 1 136 ? -7.170 8.529 3.178 1.00 77.06 136 LEU A CA 1
ATOM 1078 C C . LEU A 1 136 ? -7.211 9.723 2.208 1.00 77.06 136 LEU A C 1
ATOM 1080 O O . LEU A 1 136 ? -6.417 9.801 1.275 1.00 77.06 136 LEU A O 1
ATOM 1084 N N . SER A 1 137 ? -8.075 10.706 2.469 1.00 74.31 137 SER A N 1
ATOM 1085 C CA . SER A 1 137 ? -8.191 11.928 1.666 1.00 74.31 137 SER A CA 1
ATOM 1086 C C . SER A 1 137 ? -6.907 12.762 1.652 1.00 74.31 137 SER A C 1
ATOM 1088 O O . SER A 1 137 ? -6.695 13.554 0.742 1.00 74.31 137 SER A O 1
ATOM 1090 N N . TRP A 1 138 ? -6.019 12.588 2.638 1.00 81.06 138 TRP A N 1
ATOM 1091 C CA . TRP A 1 138 ? -4.707 13.244 2.657 1.00 81.06 138 TRP A CA 1
ATOM 1092 C C . TRP A 1 138 ? -3.844 12.870 1.443 1.00 81.06 138 TRP A C 1
ATOM 1094 O O . TRP A 1 138 ? -2.992 13.657 1.036 1.00 81.06 138 TRP A O 1
ATOM 1104 N N . ALA A 1 139 ? -4.079 11.701 0.848 1.00 78.56 139 ALA A N 1
ATOM 1105 C CA . ALA A 1 139 ? -3.346 11.232 -0.318 1.00 78.56 139 ALA A CA 1
ATOM 1106 C C . ALA A 1 139 ? -3.824 11.844 -1.637 1.00 78.56 139 ALA A C 1
ATOM 1108 O O . ALA A 1 139 ? -3.136 11.743 -2.645 1.00 78.56 139 ALA A O 1
ATOM 1109 N N . GLU A 1 140 ? -4.979 12.503 -1.625 1.00 76.56 140 GLU A N 1
ATOM 1110 C CA . GLU A 1 140 ? -5.432 13.377 -2.713 1.00 76.56 140 GLU A CA 1
ATOM 1111 C C . GLU A 1 140 ? -4.954 14.824 -2.493 1.00 76.56 140 GLU A C 1
ATOM 1113 O O . GLU A 1 140 ? -5.229 15.715 -3.289 1.00 76.56 140 GLU A O 1
ATOM 1118 N N . GLY A 1 141 ? -4.240 15.087 -1.392 1.00 81.12 141 GLY A N 1
ATOM 1119 C CA . GLY A 1 141 ? -3.722 16.406 -1.067 1.00 81.12 141 GLY A CA 1
ATOM 1120 C C . GLY A 1 141 ? -2.454 16.755 -1.846 1.00 81.12 141 GLY A C 1
ATOM 1121 O O . GLY A 1 141 ? -1.536 15.945 -1.978 1.00 81.12 141 GLY A O 1
ATOM 1122 N N . HIS A 1 142 ? -2.336 1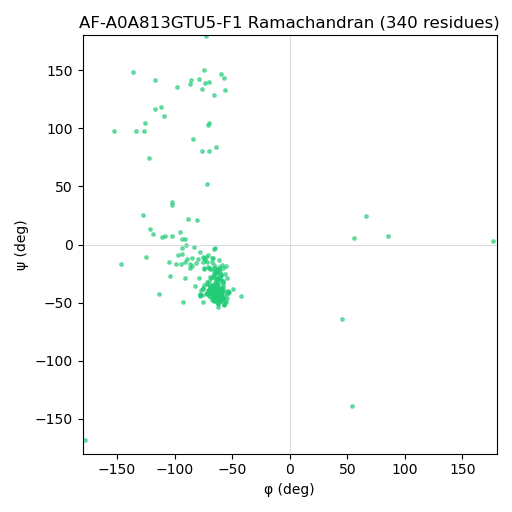8.025 -2.237 1.00 81.94 142 HIS A N 1
ATOM 1123 C CA . HIS A 1 142 ? -1.176 18.556 -2.964 1.00 81.94 142 HIS A CA 1
ATOM 1124 C C . HIS A 1 142 ? 0.173 18.315 -2.273 1.00 81.94 142 HIS A C 1
ATOM 1126 O O . HIS A 1 142 ? 1.198 18.204 -2.937 1.00 81.94 142 HIS A O 1
ATOM 1132 N N . ALA A 1 143 ? 0.206 18.221 -0.940 1.00 84.50 143 ALA A N 1
ATOM 1133 C CA . ALA A 1 143 ? 1.436 17.924 -0.205 1.00 84.50 143 ALA A CA 1
ATOM 1134 C C . ALA A 1 143 ? 1.976 16.519 -0.518 1.00 84.50 143 ALA A C 1
ATOM 1136 O O . ALA A 1 143 ? 3.182 16.346 -0.693 1.00 84.50 143 ALA A O 1
ATOM 1137 N N . PHE A 1 144 ? 1.085 15.529 -0.624 1.00 84.69 144 PHE A N 1
ATOM 1138 C CA . PHE A 1 144 ? 1.459 14.170 -0.996 1.00 84.69 144 PHE A CA 1
ATOM 1139 C C . PHE A 1 144 ? 1.852 14.090 -2.473 1.00 84.69 144 PHE A C 1
ATOM 1141 O O . PHE A 1 144 ? 2.867 13.483 -2.805 1.00 84.69 144 PHE A O 1
ATOM 1148 N N . GLU A 1 145 ? 1.119 14.781 -3.348 1.00 82.06 145 GLU A N 1
ATOM 1149 C CA . GLU A 1 145 ? 1.471 14.881 -4.767 1.00 82.06 145 GLU A CA 1
ATOM 1150 C C . GLU A 1 145 ? 2.863 15.502 -4.963 1.00 82.06 145 GLU A C 1
ATOM 1152 O O . GLU A 1 145 ? 3.688 14.954 -5.690 1.00 82.06 145 GLU A O 1
ATOM 1157 N N . MET A 1 146 ? 3.175 16.601 -4.265 1.00 82.38 146 MET A N 1
ATOM 1158 C CA . MET A 1 146 ? 4.498 17.236 -4.313 1.00 82.38 146 MET A CA 1
ATOM 1159 C C . MET A 1 146 ? 5.604 16.318 -3.789 1.00 82.38 146 MET A C 1
ATOM 1161 O O . MET A 1 146 ? 6.691 16.275 -4.368 1.00 82.38 146 MET A O 1
ATOM 1165 N N . PHE A 1 147 ? 5.333 15.563 -2.723 1.00 87.69 147 PHE A N 1
ATOM 1166 C CA . PHE A 1 147 ? 6.266 14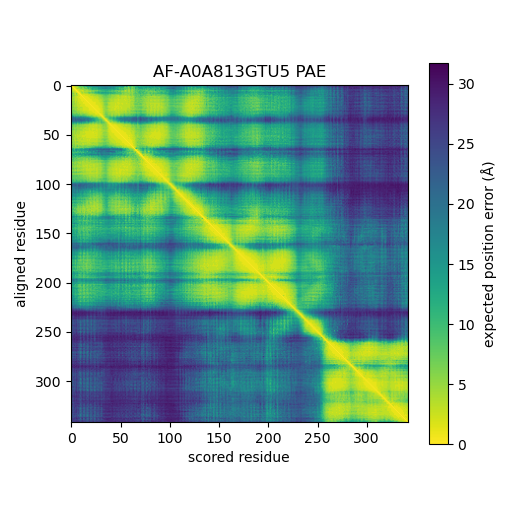.561 -2.218 1.00 87.69 147 PHE A CA 1
ATOM 1167 C C . PHE A 1 147 ? 6.561 13.491 -3.279 1.00 87.69 147 PHE A C 1
ATOM 1169 O O . PHE A 1 147 ? 7.728 13.232 -3.577 1.00 87.69 147 PHE A O 1
ATOM 1176 N N . MET A 1 148 ? 5.525 12.934 -3.913 1.00 81.19 148 MET A N 1
ATOM 1177 C CA . MET A 1 148 ? 5.685 11.933 -4.972 1.00 81.19 148 MET A CA 1
ATOM 1178 C C . MET A 1 148 ? 6.414 12.497 -6.196 1.00 81.19 148 MET A C 1
ATOM 1180 O O . MET A 1 148 ? 7.303 11.839 -6.735 1.00 81.19 148 MET A O 1
ATOM 1184 N N . MET A 1 149 ? 6.138 13.742 -6.588 1.00 74.19 149 MET A N 1
ATOM 1185 C CA . MET A 1 149 ? 6.882 14.425 -7.653 1.00 74.19 149 MET A CA 1
ATOM 1186 C C . MET A 1 149 ? 8.365 14.614 -7.304 1.00 74.19 149 MET A C 1
ATOM 1188 O O . MET A 1 149 ? 9.228 14.451 -8.168 1.00 74.19 149 MET A O 1
ATOM 1192 N N . GLY A 1 150 ? 8.682 14.899 -6.039 1.00 78.31 150 GLY A N 1
ATOM 1193 C CA . GLY A 1 150 ? 10.058 14.950 -5.541 1.00 78.31 150 GLY A CA 1
ATOM 1194 C C . GLY A 1 150 ? 10.767 13.598 -5.646 1.00 78.31 150 GLY A C 1
ATOM 1195 O O . GLY A 1 150 ? 11.898 13.531 -6.130 1.00 78.31 150 GLY A O 1
ATOM 1196 N N . VAL A 1 151 ? 10.081 12.512 -5.276 1.00 78.06 151 VAL A N 1
ATOM 1197 C CA . VAL A 1 151 ? 10.591 11.141 -5.440 1.00 78.06 151 VAL A CA 1
ATOM 1198 C C . VAL A 1 151 ? 10.848 10.830 -6.918 1.00 78.06 151 VAL A C 1
ATOM 1200 O O . VAL A 1 151 ? 11.920 10.329 -7.250 1.00 78.06 151 VAL A O 1
ATOM 1203 N N . ILE A 1 152 ? 9.924 11.183 -7.819 1.00 72.88 152 ILE A N 1
ATOM 1204 C CA . ILE A 1 152 ? 10.073 10.993 -9.274 1.00 72.88 152 ILE A CA 1
ATOM 1205 C C . ILE A 1 152 ? 11.273 11.773 -9.823 1.00 72.88 152 ILE A C 1
ATOM 1207 O O . ILE A 1 152 ? 12.069 11.227 -10.583 1.00 72.88 152 ILE A O 1
ATOM 1211 N N . SER A 1 153 ? 11.449 13.028 -9.412 1.00 65.88 153 SER A N 1
ATOM 1212 C CA . SER A 1 153 ? 12.615 13.833 -9.795 1.00 65.88 153 SER A CA 1
ATOM 1213 C C . SER A 1 153 ? 13.926 13.183 -9.333 1.00 65.88 153 SER A C 1
ATOM 1215 O O . SER A 1 153 ? 14.871 13.045 -10.114 1.00 65.88 153 SER A O 1
ATOM 1217 N N . GLY A 1 154 ? 13.951 12.682 -8.093 1.00 72.62 154 GLY A N 1
ATOM 1218 C CA . GLY A 1 154 ? 15.067 11.905 -7.562 1.00 72.62 154 GLY A CA 1
ATOM 1219 C C . GLY A 1 154 ? 15.346 10.644 -8.380 1.00 72.62 154 GLY A C 1
ATOM 1220 O O . GLY A 1 154 ? 16.504 10.346 -8.652 1.00 72.62 154 GLY A O 1
ATOM 1221 N N . ILE A 1 155 ? 14.304 9.946 -8.845 1.00 65.75 155 ILE A N 1
ATOM 1222 C CA . ILE A 1 155 ? 14.420 8.771 -9.722 1.00 65.75 155 ILE A CA 1
ATOM 1223 C C . ILE A 1 155 ? 15.040 9.142 -11.062 1.00 65.75 155 ILE A C 1
ATOM 1225 O O . ILE A 1 155 ? 15.923 8.424 -11.519 1.00 65.75 155 ILE A O 1
ATOM 1229 N N . ILE A 1 156 ? 14.611 10.233 -11.695 1.00 66.31 156 ILE A N 1
ATOM 1230 C CA . ILE A 1 156 ? 15.165 10.678 -12.982 1.00 66.31 156 ILE A CA 1
ATOM 1231 C C . ILE A 1 156 ? 16.647 11.017 -12.811 1.00 66.31 156 ILE A C 1
ATOM 1233 O O . ILE A 1 156 ? 17.479 10.543 -13.581 1.00 66.31 156 ILE A O 1
ATOM 1237 N N . HIS A 1 157 ? 16.993 11.747 -11.749 1.00 66.56 157 HIS A N 1
ATOM 1238 C CA . HIS A 1 157 ? 18.380 12.070 -11.429 1.00 66.56 157 HIS A CA 1
ATOM 1239 C C . HIS A 1 157 ? 19.224 10.813 -11.161 1.00 66.56 157 HIS A C 1
ATOM 1241 O O . HIS A 1 157 ? 20.336 10.673 -11.668 1.00 66.56 157 HIS A O 1
ATOM 1247 N N . CYS A 1 158 ? 18.675 9.848 -10.425 1.00 62.47 158 CYS A N 1
ATOM 1248 C CA . CYS A 1 158 ? 19.330 8.568 -10.177 1.00 62.47 158 CYS A CA 1
ATOM 1249 C C . CYS A 1 158 ? 19.476 7.764 -11.484 1.00 62.47 158 CYS A C 1
ATOM 1251 O O . CYS A 1 158 ? 20.548 7.264 -11.795 1.00 62.47 158 CYS A O 1
ATOM 1253 N N . SER A 1 159 ? 18.445 7.738 -12.328 1.00 62.69 159 SER A N 1
ATOM 1254 C CA . SER A 1 159 ? 18.454 7.049 -13.626 1.00 62.69 159 SER A CA 1
ATOM 1255 C C . SER A 1 159 ? 19.498 7.624 -14.587 1.00 62.69 159 SER A C 1
ATOM 1257 O O . SER A 1 159 ? 20.034 6.890 -15.408 1.00 62.69 159 SER A O 1
ATOM 1259 N N . THR A 1 160 ? 19.840 8.912 -14.470 1.00 63.38 160 THR A N 1
ATOM 1260 C CA . THR A 1 160 ? 20.946 9.513 -15.236 1.00 63.38 160 THR A CA 1
ATOM 1261 C C . THR A 1 160 ? 22.340 9.135 -14.727 1.00 63.38 160 THR A C 1
ATOM 1263 O O . THR A 1 160 ? 23.307 9.310 -15.456 1.00 63.38 160 THR A O 1
ATOM 1266 N N . MET A 1 161 ? 22.458 8.584 -13.514 1.00 59.47 161 MET A N 1
ATOM 1267 C CA . MET A 1 161 ? 23.722 8.140 -12.904 1.00 59.47 161 MET A CA 1
ATOM 1268 C C . MET A 1 161 ? 23.997 6.637 -13.116 1.00 59.47 161 MET A C 1
ATOM 1270 O O . MET A 1 161 ? 24.901 6.083 -12.489 1.00 59.47 161 MET A O 1
ATOM 1274 N N . LEU A 1 162 ? 23.229 5.957 -13.983 1.00 59.22 162 LEU A N 1
ATOM 1275 C CA . LEU A 1 162 ? 23.264 4.496 -14.174 1.00 59.22 162 LEU A CA 1
ATOM 1276 C C . LEU A 1 162 ? 24.585 3.938 -14.738 1.00 59.22 162 LEU A C 1
ATOM 1278 O O . LEU A 1 162 ? 24.726 2.724 -14.872 1.00 59.22 162 LEU A O 1
ATOM 1282 N N . ASP A 1 163 ? 25.552 4.796 -15.054 1.00 58.75 163 ASP A N 1
ATOM 1283 C CA . ASP A 1 163 ? 26.849 4.393 -15.599 1.00 58.75 163 ASP A CA 1
ATOM 1284 C C . ASP A 1 163 ? 27.750 3.688 -14.565 1.00 58.75 163 ASP A C 1
ATOM 1286 O O . ASP A 1 163 ? 28.781 3.123 -14.932 1.00 58.75 163 ASP A O 1
ATOM 1290 N N . TYR A 1 164 ? 27.369 3.669 -13.278 1.00 61.38 164 TYR A N 1
ATOM 1291 C CA . TYR A 1 164 ? 28.143 3.011 -12.223 1.00 61.38 164 TYR A CA 1
ATOM 1292 C C . TYR A 1 164 ? 27.378 1.845 -11.568 1.00 61.38 164 TYR A C 1
ATOM 1294 O O . TYR A 1 164 ? 26.363 2.076 -10.904 1.00 61.38 164 TYR A O 1
ATOM 1302 N N . PRO A 1 165 ? 27.854 0.590 -11.674 1.00 62.84 165 PRO A N 1
ATOM 1303 C CA . PRO A 1 165 ? 27.200 -0.566 -11.067 1.00 62.84 165 PRO A CA 1
ATOM 1304 C C . PRO A 1 165 ? 27.466 -0.611 -9.552 1.00 62.84 165 PRO A C 1
ATOM 1306 O O . PRO A 1 165 ? 28.336 -1.340 -9.080 1.00 62.84 165 PRO A O 1
ATOM 1309 N N . VAL A 1 166 ? 26.721 0.173 -8.763 1.00 70.94 166 VAL A N 1
ATOM 1310 C CA . VAL A 1 166 ? 26.704 0.018 -7.300 1.00 70.94 166 VAL A CA 1
ATOM 1311 C C . VAL A 1 166 ? 25.670 -1.034 -6.860 1.00 70.94 166 VAL A C 1
ATOM 1313 O O . VAL A 1 166 ? 24.530 -1.008 -7.319 1.00 70.94 166 VAL A O 1
ATOM 1316 N N . PRO A 1 167 ? 25.982 -1.909 -5.885 1.00 70.62 167 PRO A N 1
ATOM 1317 C CA . PRO A 1 167 ? 25.004 -2.833 -5.290 1.00 70.62 167 PRO A CA 1
ATOM 1318 C C . PRO A 1 167 ? 23.789 -2.138 -4.644 1.00 70.62 167 PRO A C 1
ATOM 1320 O O . PRO A 1 167 ? 22.758 -2.763 -4.408 1.00 70.62 167 PRO A O 1
ATOM 1323 N N . ALA A 1 168 ? 23.900 -0.837 -4.357 1.00 70.50 168 ALA A N 1
ATOM 1324 C CA . ALA A 1 168 ? 22.828 -0.016 -3.801 1.00 70.50 168 ALA A CA 1
ATOM 1325 C C . ALA A 1 168 ? 21.621 0.146 -4.749 1.00 70.50 168 ALA A C 1
ATOM 1327 O O . ALA A 1 168 ? 20.520 0.423 -4.272 1.00 70.50 168 ALA A O 1
ATOM 1328 N N . TRP A 1 169 ? 21.794 -0.078 -6.059 1.00 69.94 169 TRP A N 1
ATOM 1329 C CA . TRP A 1 169 ? 20.710 0.024 -7.045 1.00 69.94 169 TRP A CA 1
ATOM 1330 C C . TRP A 1 169 ? 19.540 -0.915 -6.743 1.00 69.94 169 TRP A C 1
ATOM 1332 O O . TRP A 1 169 ? 18.389 -0.492 -6.795 1.00 69.94 169 TRP A O 1
ATOM 1342 N N . ALA A 1 170 ? 19.820 -2.155 -6.335 1.00 71.25 170 ALA A N 1
ATOM 1343 C CA . ALA A 1 170 ? 18.778 -3.140 -6.040 1.00 71.25 170 ALA A CA 1
ATOM 1344 C C . ALA A 1 170 ? 17.893 -2.724 -4.849 1.00 71.25 170 ALA A C 1
ATOM 1346 O O . ALA A 1 170 ? 16.678 -2.918 -4.857 1.00 71.25 170 ALA A O 1
ATOM 1347 N N . TRP A 1 171 ? 18.488 -2.114 -3.821 1.00 77.38 171 TRP A N 1
ATOM 1348 C CA . TRP A 1 171 ? 17.745 -1.607 -2.663 1.00 77.38 171 TRP A CA 1
ATOM 1349 C C . TRP A 1 171 ? 16.868 -0.417 -3.033 1.00 77.38 171 TRP A C 1
ATOM 1351 O O . TRP A 1 171 ? 15.713 -0.339 -2.622 1.00 77.38 171 TRP A O 1
ATOM 1361 N N . LEU A 1 172 ? 17.414 0.486 -3.839 1.00 74.19 172 LEU A N 1
ATOM 1362 C CA . LEU A 1 172 ? 16.735 1.682 -4.309 1.00 74.19 172 LEU A CA 1
ATOM 1363 C C . LEU A 1 172 ? 15.528 1.334 -5.202 1.00 74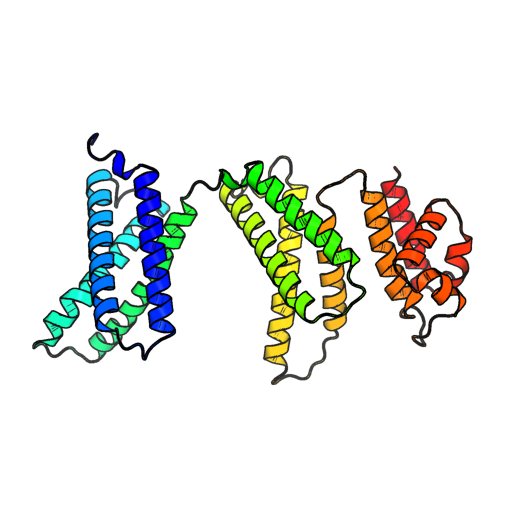.19 172 LEU A C 1
ATOM 1365 O O . LEU A 1 172 ? 14.444 1.880 -5.004 1.00 74.19 172 LEU A O 1
ATOM 1369 N N . GLU A 1 173 ? 15.663 0.350 -6.095 1.00 72.88 173 GLU A N 1
ATOM 1370 C CA . GLU A 1 173 ? 14.551 -0.176 -6.901 1.00 72.88 173 GLU A CA 1
ATOM 1371 C C . GLU A 1 173 ? 13.417 -0.754 -6.037 1.00 72.88 173 GLU A C 1
ATOM 1373 O O . GLU A 1 173 ? 12.246 -0.432 -6.265 1.00 72.88 173 GLU A O 1
ATOM 1378 N N . ASN A 1 174 ? 13.755 -1.526 -4.997 1.00 80.44 174 ASN A N 1
ATOM 1379 C CA . ASN A 1 174 ? 12.779 -2.082 -4.053 1.00 80.44 174 ASN A CA 1
ATOM 1380 C C . ASN A 1 174 ? 12.060 -0.990 -3.250 1.00 80.44 174 ASN A C 1
ATOM 1382 O O . ASN A 1 174 ? 10.842 -1.049 -3.075 1.00 80.44 174 ASN A O 1
ATOM 1386 N N . ILE A 1 175 ? 12.796 0.026 -2.786 1.00 82.00 175 ILE A N 1
ATOM 1387 C CA . ILE A 1 175 ? 12.225 1.173 -2.067 1.00 82.00 175 ILE A CA 1
ATOM 1388 C C . ILE A 1 175 ? 11.235 1.915 -2.963 1.00 82.00 175 ILE A C 1
ATOM 1390 O O . ILE A 1 175 ? 10.138 2.258 -2.523 1.00 82.00 175 ILE A O 1
ATOM 1394 N N . PHE A 1 176 ? 11.572 2.121 -4.236 1.00 77.81 176 PHE A N 1
ATOM 1395 C CA . PHE A 1 176 ? 10.647 2.755 -5.164 1.00 77.81 176 PHE A CA 1
ATOM 1396 C C . PHE A 1 176 ? 9.419 1.901 -5.415 1.00 77.81 176 PHE A C 1
ATOM 1398 O O . PHE A 1 176 ? 8.306 2.409 -5.323 1.00 77.81 176 PHE A O 1
ATOM 1405 N N . LEU A 1 177 ? 9.582 0.609 -5.707 1.00 81.56 177 LEU A N 1
ATOM 1406 C CA . LEU A 1 177 ? 8.435 -0.278 -5.877 1.00 81.56 177 LEU A CA 1
ATOM 1407 C C . LEU A 1 177 ? 7.511 -0.237 -4.656 1.00 81.56 177 LEU A C 1
ATOM 1409 O O . LEU A 1 177 ? 6.303 -0.113 -4.843 1.00 81.56 177 LEU A O 1
ATOM 1413 N N . ALA A 1 178 ? 8.058 -0.219 -3.441 1.00 85.56 178 ALA A N 1
ATOM 1414 C CA . ALA A 1 178 ? 7.276 -0.060 -2.220 1.00 85.56 178 ALA A CA 1
ATOM 1415 C C . ALA A 1 178 ? 6.522 1.283 -2.166 1.00 85.56 178 ALA A C 1
ATOM 1417 O O . ALA A 1 178 ? 5.325 1.286 -1.887 1.00 85.56 178 ALA A O 1
ATOM 1418 N N . LEU A 1 179 ? 7.173 2.407 -2.490 1.00 83.94 179 LEU A N 1
ATOM 1419 C CA . LEU A 1 179 ? 6.543 3.736 -2.491 1.00 83.94 179 LEU A CA 1
ATOM 1420 C C . LEU A 1 179 ? 5.386 3.844 -3.494 1.00 83.94 179 LEU A C 1
ATOM 1422 O O . LEU A 1 179 ? 4.306 4.306 -3.133 1.00 83.94 179 LEU A O 1
ATOM 1426 N N . TYR A 1 180 ? 5.571 3.372 -4.729 1.00 83.31 180 TYR A N 1
ATOM 1427 C CA . TYR A 1 180 ? 4.501 3.388 -5.735 1.00 83.31 180 TYR A CA 1
ATOM 1428 C C . TYR A 1 180 ? 3.381 2.395 -5.415 1.00 83.31 180 TYR A C 1
ATOM 1430 O O . TYR A 1 180 ? 2.214 2.684 -5.666 1.00 83.31 180 TYR A O 1
ATOM 1438 N N . SER A 1 181 ? 3.718 1.241 -4.833 1.00 86.50 181 SER A N 1
ATOM 1439 C CA . SER A 1 181 ? 2.718 0.280 -4.351 1.00 86.50 181 SER A CA 1
ATOM 1440 C C . SER A 1 181 ? 1.868 0.879 -3.240 1.00 86.50 181 SER A C 1
ATOM 1442 O O . SER A 1 181 ? 0.653 0.702 -3.227 1.00 86.50 181 SER A O 1
ATOM 1444 N N . PHE A 1 182 ? 2.502 1.621 -2.333 1.00 87.62 182 PHE A N 1
ATOM 1445 C CA . PHE A 1 182 ? 1.826 2.324 -1.257 1.00 87.62 182 PHE A CA 1
ATOM 1446 C C . PHE A 1 182 ? 0.920 3.442 -1.787 1.00 87.62 182 PHE A C 1
ATOM 1448 O O . PHE A 1 182 ? -0.250 3.487 -1.421 1.00 87.62 182 PHE A O 1
ATOM 1455 N N . GLU A 1 183 ? 1.410 4.294 -2.693 1.00 85.62 183 GLU A N 1
ATOM 1456 C CA . GLU A 1 183 ? 0.589 5.324 -3.343 1.00 85.62 183 GLU A CA 1
ATOM 1457 C C . GLU A 1 183 ? -0.640 4.721 -4.037 1.00 85.62 183 GLU A C 1
ATOM 1459 O O . GLU A 1 183 ? -1.764 5.176 -3.815 1.00 85.62 183 GLU A O 1
ATOM 1464 N N . LEU A 1 184 ? -0.438 3.680 -4.851 1.00 86.62 184 LEU A N 1
ATOM 1465 C CA . LEU A 1 184 ? -1.522 3.004 -5.560 1.00 86.62 184 LEU A CA 1
ATOM 1466 C C . LEU A 1 184 ? -2.536 2.406 -4.585 1.00 86.62 184 LEU A C 1
ATOM 1468 O O . LEU A 1 184 ? -3.737 2.585 -4.770 1.00 86.62 184 LEU A O 1
ATOM 1472 N N . PHE A 1 185 ? -2.065 1.721 -3.542 1.00 87.31 185 PHE A N 1
ATOM 1473 C CA . PHE A 1 185 ? -2.926 1.136 -2.519 1.00 87.31 185 PHE A CA 1
ATOM 1474 C C . PHE A 1 185 ? -3.801 2.199 -1.856 1.00 87.31 185 PHE A C 1
ATOM 1476 O O . PHE A 1 185 ? -5.011 2.025 -1.730 1.00 87.31 185 PHE A O 1
ATOM 1483 N N . VAL A 1 186 ? -3.196 3.323 -1.485 1.00 85.88 186 VAL A N 1
ATOM 1484 C CA . VAL A 1 186 ? -3.884 4.430 -0.834 1.00 85.88 186 VAL A CA 1
ATOM 1485 C C . VAL A 1 186 ? -4.927 5.071 -1.764 1.00 85.88 186 VAL A C 1
ATOM 1487 O O . VAL A 1 186 ? -6.070 5.275 -1.348 1.00 85.88 186 VAL A O 1
ATOM 1490 N N . ARG A 1 187 ? -4.588 5.322 -3.038 1.00 82.94 187 ARG A N 1
ATOM 1491 C CA . ARG A 1 187 ? -5.526 5.874 -4.037 1.00 82.94 187 ARG A CA 1
ATOM 1492 C C . ARG A 1 187 ? -6.670 4.916 -4.360 1.00 82.94 187 ARG A C 1
ATOM 1494 O O . ARG A 1 187 ? -7.815 5.355 -4.479 1.00 82.94 187 ARG A O 1
ATOM 1501 N N . LEU A 1 188 ? -6.370 3.624 -4.486 1.00 87.31 188 LEU A N 1
ATOM 1502 C CA . LEU A 1 188 ? -7.360 2.577 -4.730 1.00 87.31 188 LEU A CA 1
ATOM 1503 C C . LEU A 1 188 ? -8.299 2.425 -3.533 1.00 87.31 188 LEU A C 1
ATOM 1505 O O . LEU A 1 188 ? -9.496 2.232 -3.714 1.00 87.31 188 LEU A O 1
ATOM 1509 N N . HIS A 1 189 ? -7.776 2.544 -2.315 1.00 83.25 189 HIS A N 1
ATOM 1510 C CA . HIS A 1 189 ? -8.586 2.491 -1.109 1.00 83.25 189 HIS A CA 1
ATOM 1511 C C . HIS A 1 189 ? -9.495 3.723 -0.969 1.00 83.25 189 HIS A C 1
ATOM 1513 O O . HIS A 1 189 ? -10.675 3.567 -0.668 1.00 83.25 189 HIS A O 1
ATOM 1519 N N . SER A 1 190 ? -8.979 4.935 -1.221 1.00 83.44 190 SER A N 1
ATOM 1520 C CA . SER A 1 190 ? -9.776 6.176 -1.178 1.00 83.44 190 SER A CA 1
ATOM 1521 C C . SER A 1 190 ? -10.919 6.152 -2.202 1.00 83.44 190 SER A C 1
ATOM 1523 O O . SER A 1 190 ? -12.077 6.399 -1.868 1.00 83.44 190 SER A O 1
ATOM 1525 N N . ASN A 1 191 ? -10.609 5.781 -3.450 1.00 78.25 191 ASN A N 1
ATOM 1526 C CA . ASN A 1 191 ? -11.557 5.849 -4.566 1.00 78.25 191 ASN A CA 1
ATOM 1527 C C . ASN A 1 191 ? -12.380 4.566 -4.776 1.00 78.25 191 ASN A C 1
ATOM 1529 O O . ASN A 1 191 ? -13.375 4.571 -5.508 1.00 78.25 191 ASN A O 1
ATOM 1533 N N . GLY A 1 192 ? -11.978 3.448 -4.171 1.00 82.44 192 GLY A N 1
ATOM 1534 C CA . GLY A 1 192 ? -12.587 2.136 -4.372 1.00 82.44 192 GLY A CA 1
ATOM 1535 C C . GLY A 1 192 ? -12.644 1.736 -5.851 1.00 82.44 192 GLY A C 1
ATOM 1536 O O . GLY A 1 192 ? -11.736 2.001 -6.638 1.00 82.44 192 GLY A O 1
ATOM 1537 N N . LEU A 1 193 ? -13.765 1.138 -6.267 1.00 79.25 193 LEU A N 1
ATOM 1538 C CA . LEU A 1 193 ? -13.994 0.740 -7.664 1.00 79.25 193 LEU A CA 1
ATOM 1539 C C . LEU A 1 193 ? -14.100 1.930 -8.630 1.00 79.25 193 LEU A C 1
ATOM 1541 O O . LEU A 1 193 ? -13.922 1.750 -9.834 1.00 79.25 193 LEU A O 1
ATOM 1545 N N . ARG A 1 194 ? -14.348 3.151 -8.130 1.00 82.00 194 ARG A N 1
ATOM 1546 C CA . ARG A 1 194 ? -14.391 4.358 -8.968 1.00 82.00 194 ARG A CA 1
ATOM 1547 C C . ARG A 1 194 ? -13.017 4.703 -9.541 1.00 82.00 194 ARG A C 1
ATOM 1549 O O . ARG A 1 194 ? -12.959 5.349 -10.581 1.00 82.00 194 ARG A O 1
ATOM 1556 N N . TYR A 1 195 ? -11.938 4.215 -8.926 1.00 83.44 195 TYR A N 1
ATOM 1557 C CA . TYR A 1 195 ? -10.579 4.343 -9.448 1.00 83.44 195 TYR A CA 1
ATOM 1558 C C . TYR A 1 195 ? -10.465 3.839 -10.899 1.00 83.44 195 TYR A C 1
ATOM 1560 O O . TYR A 1 195 ? -9.866 4.506 -11.740 1.00 83.44 195 TYR A O 1
ATOM 1568 N N . PHE A 1 196 ? -11.120 2.718 -11.220 1.00 84.31 196 PHE A N 1
ATOM 1569 C CA . PHE A 1 196 ? -11.032 2.074 -12.534 1.00 84.31 196 PHE A CA 1
ATOM 1570 C C . PHE A 1 196 ? -11.983 2.632 -13.595 1.00 84.31 196 PHE A C 1
ATOM 1572 O O . PHE A 1 196 ? -11.747 2.402 -14.775 1.00 84.31 196 PHE A O 1
ATOM 1579 N N . TYR A 1 197 ? -13.039 3.344 -13.197 1.00 80.81 197 TYR A N 1
ATOM 1580 C CA . TYR A 1 197 ? -14.084 3.851 -14.103 1.00 80.81 197 TYR A CA 1
ATOM 1581 C C . TYR A 1 197 ? -14.225 5.381 -14.053 1.00 80.81 197 TYR A C 1
ATOM 1583 O O . TYR A 1 197 ? -15.226 5.937 -14.503 1.00 80.81 197 TYR A O 1
ATOM 1591 N N . GLY A 1 198 ? -13.254 6.068 -13.448 1.00 78.19 198 GLY A N 1
ATOM 1592 C CA . GLY A 1 198 ? -13.239 7.520 -13.314 1.00 78.19 198 GLY A CA 1
ATOM 1593 C C . GLY A 1 198 ? -12.935 8.253 -14.623 1.00 78.19 198 GLY A C 1
ATOM 1594 O O . GLY A 1 198 ? -12.688 7.652 -15.665 1.00 78.19 198 GLY A O 1
ATOM 1595 N N . GLN A 1 199 ? -12.915 9.584 -14.549 1.00 72.19 199 GLN A N 1
ATOM 1596 C CA . GLN A 1 199 ? -12.565 10.446 -15.683 1.00 72.19 199 GLN A CA 1
ATOM 1597 C C . GLN A 1 199 ? -11.155 10.138 -16.225 1.00 72.19 199 GLN A C 1
ATOM 1599 O O . GLN A 1 199 ? -10.954 10.146 -17.436 1.00 72.19 199 GLN A O 1
ATOM 1604 N N . ASP A 1 200 ? -10.238 9.730 -15.341 1.00 76.12 200 ASP A N 1
ATOM 1605 C CA . ASP A 1 200 ? -8.859 9.335 -15.658 1.00 76.12 200 ASP A CA 1
ATOM 1606 C C . ASP A 1 200 ? -8.653 7.808 -15.664 1.00 76.12 200 ASP A C 1
ATOM 1608 O O . ASP A 1 200 ? -7.593 7.306 -15.285 1.00 76.12 200 ASP A O 1
ATOM 1612 N N . TRP A 1 201 ? -9.672 7.040 -16.074 1.00 75.38 201 TRP A N 1
ATOM 1613 C CA . TRP A 1 201 ? -9.642 5.571 -16.020 1.00 75.38 201 TRP A CA 1
ATOM 1614 C C . TRP A 1 201 ? -8.413 4.965 -16.710 1.00 75.38 201 TRP A C 1
ATOM 1616 O O . TRP A 1 201 ? -7.818 4.026 -16.183 1.00 75.38 201 TRP A O 1
ATOM 1626 N N . ALA A 1 202 ? -8.015 5.495 -17.870 1.00 75.00 202 ALA A N 1
ATOM 1627 C CA . ALA A 1 202 ? -6.894 4.966 -18.640 1.00 75.00 202 ALA A CA 1
ATOM 1628 C C . ALA A 1 202 ? -5.575 5.094 -17.864 1.00 75.00 202 ALA A C 1
ATOM 1630 O O . ALA A 1 202 ? -4.802 4.141 -17.799 1.00 75.00 202 ALA A O 1
ATOM 1631 N N . TRP A 1 203 ? -5.360 6.238 -17.212 1.00 71.88 203 TRP A N 1
ATOM 1632 C CA . TRP A 1 203 ? -4.163 6.514 -16.420 1.00 71.88 203 TRP A CA 1
ATOM 1633 C C . TRP A 1 203 ? -4.133 5.686 -15.138 1.00 71.88 203 TRP A C 1
ATOM 1635 O O . TRP A 1 203 ? -3.138 5.036 -14.851 1.00 71.88 203 TRP A O 1
ATOM 1645 N N . ASN A 1 204 ? -5.252 5.593 -14.426 1.00 80.25 204 ASN A N 1
ATOM 1646 C CA . ASN A 1 204 ? -5.352 4.772 -13.219 1.00 80.25 204 ASN A CA 1
ATOM 1647 C C . ASN A 1 204 ? -5.119 3.274 -13.491 1.00 80.25 204 ASN A C 1
ATOM 1649 O O . ASN A 1 204 ? -4.459 2.581 -12.716 1.00 80.25 204 ASN A O 1
ATOM 1653 N N . ASN A 1 205 ? -5.628 2.760 -14.614 1.00 77.94 205 ASN A N 1
ATOM 1654 C CA . ASN A 1 205 ? -5.360 1.382 -15.028 1.00 77.94 205 ASN A CA 1
ATOM 1655 C C . ASN A 1 205 ? -3.895 1.180 -15.432 1.00 77.94 205 ASN A C 1
ATOM 1657 O O . ASN A 1 205 ? -3.307 0.154 -15.097 1.00 77.94 205 ASN A O 1
ATOM 1661 N N . LEU A 1 206 ? -3.292 2.156 -16.112 1.00 74.38 206 LEU A N 1
ATOM 1662 C CA . LEU A 1 206 ? -1.876 2.131 -16.471 1.00 74.38 206 LEU A CA 1
ATOM 1663 C C . LEU A 1 206 ? -1.003 2.080 -15.203 1.00 74.38 206 LEU A C 1
ATOM 1665 O O . LEU A 1 206 ? -0.126 1.226 -15.094 1.00 74.38 206 LEU A O 1
ATOM 1669 N N . ASP A 1 207 ? -1.301 2.908 -14.205 1.00 77.19 207 ASP A N 1
ATOM 1670 C CA . ASP A 1 207 ? -0.618 2.939 -12.906 1.00 77.19 207 ASP A CA 1
ATOM 1671 C C . ASP A 1 207 ? -0.672 1.594 -12.190 1.00 77.19 207 ASP A C 1
ATOM 1673 O O . ASP A 1 207 ? 0.344 1.102 -11.690 1.00 77.19 207 ASP A O 1
ATOM 1677 N N . PHE A 1 208 ? -1.859 0.988 -12.175 1.00 83.38 208 PHE A N 1
ATOM 1678 C CA . PHE A 1 208 ? -2.076 -0.335 -11.614 1.00 83.38 208 PHE A CA 1
ATOM 1679 C C . PHE A 1 208 ? -1.234 -1.394 -12.334 1.00 83.38 208 PHE A C 1
ATOM 1681 O O . PHE A 1 208 ? -0.552 -2.183 -11.680 1.00 83.38 208 PHE A O 1
ATOM 1688 N N . VAL A 1 209 ? -1.223 -1.376 -13.671 1.00 78.50 209 VAL A N 1
ATOM 1689 C CA . VAL A 1 209 ? -0.435 -2.310 -14.486 1.00 78.50 209 VAL A CA 1
ATOM 1690 C C . VAL A 1 209 ? 1.062 -2.134 -14.242 1.00 78.50 209 VAL A C 1
ATOM 1692 O O . VAL A 1 209 ? 1.751 -3.136 -14.080 1.00 78.50 209 VAL A O 1
ATOM 1695 N N . ILE A 1 210 ? 1.572 -0.899 -14.151 1.00 77.00 210 ILE A N 1
ATOM 1696 C CA . ILE A 1 210 ? 2.994 -0.641 -13.860 1.00 77.00 210 ILE A CA 1
ATOM 1697 C C . ILE A 1 210 ? 3.400 -1.291 -12.543 1.00 77.00 210 ILE A C 1
ATOM 1699 O O . ILE A 1 210 ? 4.408 -1.994 -12.471 1.00 77.00 210 ILE A O 1
ATOM 1703 N N . VAL A 1 211 ? 2.638 -1.020 -11.483 1.00 83.50 211 VAL A N 1
ATOM 1704 C CA . VAL A 1 211 ? 2.969 -1.514 -10.146 1.00 83.50 211 VAL A CA 1
ATOM 1705 C C . VAL A 1 211 ? 2.837 -3.034 -10.096 1.00 83.50 211 VAL A C 1
ATOM 1707 O O . VAL A 1 211 ? 3.728 -3.700 -9.571 1.00 83.50 211 VAL A O 1
ATOM 1710 N N . ALA A 1 212 ? 1.782 -3.595 -10.693 1.00 81.50 212 ALA A N 1
ATOM 1711 C CA . ALA A 1 212 ? 1.577 -5.037 -10.768 1.00 81.50 212 ALA A CA 1
ATOM 1712 C C . ALA A 1 212 ? 2.702 -5.743 -11.540 1.00 81.50 212 ALA A C 1
ATOM 1714 O O . ALA A 1 212 ? 3.178 -6.789 -11.100 1.00 81.50 212 ALA A O 1
ATOM 1715 N N . LEU A 1 213 ? 3.169 -5.156 -12.648 1.00 77.25 213 LEU A N 1
ATOM 1716 C CA . LEU A 1 213 ? 4.282 -5.685 -13.432 1.00 77.25 213 LEU A CA 1
ATOM 1717 C C . LEU A 1 213 ? 5.580 -5.703 -12.615 1.00 77.25 213 LEU A C 1
ATOM 1719 O O . LEU A 1 213 ? 6.272 -6.717 -12.599 1.00 77.25 213 LEU A O 1
ATOM 1723 N N . GLY A 1 214 ? 5.865 -4.619 -11.884 1.00 78.19 214 GLY A N 1
ATOM 1724 C CA . GLY A 1 214 ? 7.035 -4.538 -11.006 1.00 78.19 214 GLY A CA 1
ATOM 1725 C C . GLY A 1 214 ? 6.985 -5.527 -9.835 1.00 78.19 214 GLY A C 1
ATOM 1726 O O . GLY A 1 214 ? 7.993 -6.149 -9.508 1.00 78.19 214 GLY A O 1
ATOM 1727 N N . MET A 1 215 ? 5.812 -5.735 -9.225 1.00 82.38 215 MET A N 1
ATOM 1728 C CA . MET A 1 215 ? 5.632 -6.766 -8.192 1.00 82.38 215 MET A CA 1
ATOM 1729 C C . MET A 1 215 ? 5.849 -8.175 -8.751 1.00 82.38 215 MET A C 1
ATOM 1731 O O . MET A 1 215 ? 6.546 -8.989 -8.143 1.00 82.38 215 MET A O 1
ATOM 1735 N N . LEU A 1 216 ? 5.265 -8.459 -9.916 1.00 79.25 216 LEU A N 1
ATOM 1736 C CA . LEU A 1 216 ? 5.378 -9.747 -10.590 1.00 79.25 216 LEU A CA 1
ATOM 1737 C C . LEU A 1 216 ? 6.834 -10.056 -10.955 1.00 79.25 216 LEU A C 1
ATOM 1739 O O . LEU A 1 216 ? 7.280 -11.183 -10.741 1.00 79.25 216 LEU A O 1
ATOM 1743 N N . GLU A 1 217 ? 7.590 -9.065 -11.427 1.00 73.69 217 GLU A N 1
ATOM 1744 C CA . GLU A 1 217 ? 9.025 -9.197 -11.689 1.00 73.69 217 GLU A CA 1
ATOM 1745 C C . GLU A 1 217 ? 9.786 -9.642 -10.428 1.00 73.69 217 GLU A C 1
ATOM 1747 O O . GLU A 1 217 ? 10.486 -10.658 -10.444 1.00 73.69 217 GLU A O 1
ATOM 1752 N N . GLN A 1 218 ? 9.580 -8.954 -9.302 1.00 75.69 218 GLN A N 1
ATOM 1753 C CA . GLN A 1 218 ? 10.267 -9.259 -8.043 1.00 75.69 218 GLN A CA 1
ATOM 1754 C C . GLN A 1 218 ? 9.911 -10.661 -7.502 1.00 75.69 218 GLN A C 1
ATOM 1756 O O . GLN A 1 218 ? 10.761 -11.384 -6.963 1.0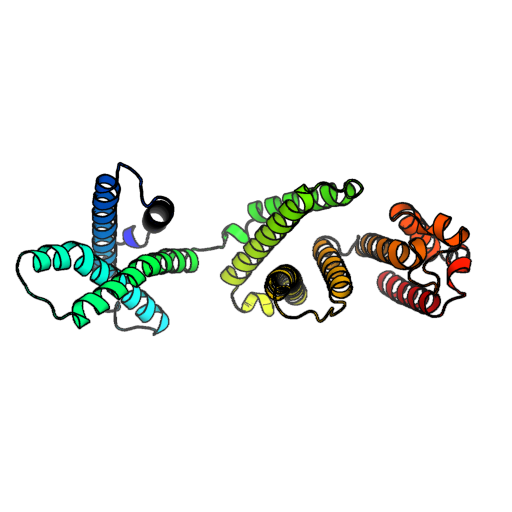0 75.69 218 GLN A O 1
ATOM 1761 N N . TRP A 1 219 ? 8.656 -11.079 -7.678 1.00 78.62 219 TRP A N 1
ATOM 1762 C CA . TRP A 1 219 ? 8.181 -12.406 -7.282 1.00 78.62 219 TRP A CA 1
ATOM 1763 C C . TRP A 1 219 ? 8.747 -13.510 -8.183 1.00 78.62 219 TRP A C 1
ATOM 1765 O O . TRP A 1 219 ? 9.146 -14.568 -7.685 1.00 78.62 219 TRP A O 1
ATOM 1775 N N . MET A 1 220 ? 8.850 -13.271 -9.493 1.00 67.31 220 MET A N 1
ATOM 1776 C CA . MET A 1 220 ? 9.477 -14.210 -10.428 1.00 67.31 220 MET A CA 1
ATOM 1777 C C . MET A 1 220 ? 10.957 -14.440 -10.100 1.00 67.31 220 MET A C 1
ATOM 1779 O O . MET A 1 220 ? 11.405 -15.585 -10.083 1.00 67.31 220 MET A O 1
ATOM 1783 N N . VAL A 1 221 ? 11.708 -13.388 -9.765 1.00 70.12 221 VAL A N 1
ATOM 1784 C CA . VAL A 1 221 ? 13.124 -13.519 -9.373 1.00 70.12 221 VAL A CA 1
ATOM 1785 C C . VAL A 1 221 ? 13.274 -14.368 -8.100 1.00 70.12 221 VAL A C 1
ATOM 1787 O O . VAL A 1 221 ? 14.114 -15.267 -8.029 1.00 70.12 221 VAL A O 1
ATOM 1790 N N . THR A 1 222 ? 12.412 -14.147 -7.103 1.00 68.38 222 THR A N 1
ATOM 1791 C CA . THR A 1 222 ? 12.463 -14.870 -5.817 1.00 68.38 222 THR A CA 1
ATOM 1792 C C . THR A 1 222 ? 12.072 -16.347 -5.954 1.00 68.38 222 THR A C 1
ATOM 1794 O O . THR A 1 222 ? 12.693 -17.233 -5.356 1.00 68.38 222 THR A O 1
ATOM 1797 N N . THR A 1 223 ? 11.051 -16.640 -6.763 1.00 65.81 223 THR A N 1
ATOM 1798 C CA . THR A 1 223 ? 10.589 -18.018 -7.005 1.00 65.81 223 THR A CA 1
ATOM 1799 C C . THR A 1 223 ? 11.625 -18.843 -7.764 1.00 65.81 223 THR A C 1
ATOM 1801 O O . THR A 1 223 ? 11.816 -20.017 -7.446 1.00 65.81 223 THR A O 1
ATOM 1804 N N . GLN A 1 224 ? 12.369 -18.233 -8.687 1.00 62.16 224 GLN A N 1
ATOM 1805 C CA . GLN A 1 224 ? 13.475 -18.892 -9.383 1.00 62.16 224 GLN A CA 1
ATOM 1806 C C . GLN A 1 224 ? 14.648 -19.224 -8.460 1.00 62.16 224 GLN A C 1
ATOM 1808 O O . GLN A 1 224 ? 15.134 -20.353 -8.491 1.00 62.16 224 GLN A O 1
ATOM 1813 N N . LEU A 1 225 ? 15.067 -18.289 -7.598 1.00 60.62 225 LEU A N 1
ATOM 1814 C CA . LEU A 1 225 ? 16.104 -18.546 -6.589 1.00 60.62 225 LEU A CA 1
ATOM 1815 C C . LEU A 1 225 ? 15.715 -19.705 -5.657 1.00 60.62 225 LEU A C 1
ATOM 1817 O O . LEU A 1 225 ? 16.559 -20.527 -5.311 1.00 60.62 225 LEU A O 1
ATOM 1821 N N . SER A 1 226 ? 14.427 -19.810 -5.318 1.00 63.06 226 SER A N 1
ATOM 1822 C CA . SER A 1 226 ? 13.896 -20.882 -4.466 1.00 63.06 226 SER A CA 1
ATOM 1823 C C . SER A 1 226 ? 13.799 -22.237 -5.189 1.00 63.06 226 SER A C 1
ATOM 1825 O O . SER A 1 226 ? 14.034 -23.277 -4.578 1.00 63.06 226 SER A O 1
ATOM 1827 N N . CYS A 1 227 ? 13.492 -22.251 -6.493 1.00 57.75 227 CYS A N 1
ATOM 1828 C CA . CYS A 1 227 ? 13.355 -23.479 -7.295 1.00 57.75 227 CYS A CA 1
ATOM 1829 C C . CYS A 1 227 ? 14.679 -23.995 -7.891 1.00 57.75 227 CYS A C 1
ATOM 1831 O O . CYS A 1 227 ? 14.769 -25.169 -8.267 1.00 57.75 227 CYS A O 1
ATOM 1833 N N . SER A 1 228 ? 15.723 -23.158 -7.943 1.00 54.47 228 SER A N 1
ATOM 1834 C CA . SER A 1 228 ? 17.061 -23.522 -8.443 1.00 54.47 228 SER A CA 1
ATOM 1835 C C . SER A 1 228 ? 17.731 -24.645 -7.626 1.00 54.47 228 SER A C 1
ATOM 1837 O O . SER A 1 228 ? 18.684 -25.270 -8.081 1.00 54.47 228 SER A O 1
ATOM 1839 N N . GLY A 1 229 ? 17.197 -24.971 -6.441 1.00 56.84 229 GLY A N 1
ATOM 1840 C CA . GLY A 1 229 ? 17.634 -26.110 -5.634 1.00 56.84 229 GLY A CA 1
ATOM 1841 C C . GLY A 1 229 ? 17.175 -27.494 -6.119 1.00 56.84 229 GLY A C 1
ATOM 1842 O O . GLY A 1 229 ? 17.656 -28.485 -5.575 1.00 56.84 229 GLY A O 1
ATOM 1843 N N . SER A 1 230 ? 16.253 -27.632 -7.087 1.00 56.12 230 SER A N 1
ATOM 1844 C CA . SER A 1 230 ? 15.772 -28.980 -7.477 1.00 56.12 230 SER A CA 1
ATOM 1845 C C . SER A 1 230 ? 15.402 -29.215 -8.943 1.00 56.12 230 SER A C 1
ATOM 1847 O O . SER A 1 230 ? 15.382 -30.374 -9.345 1.00 56.12 230 SER A O 1
ATOM 1849 N N . CYS A 1 231 ? 15.187 -28.197 -9.781 1.00 45.28 231 CYS A N 1
ATOM 1850 C CA . CYS A 1 231 ? 14.864 -28.432 -11.195 1.00 45.28 231 CYS A CA 1
ATOM 1851 C C . CYS A 1 231 ? 15.696 -27.537 -12.115 1.00 45.28 231 CYS A C 1
ATOM 1853 O O . CYS A 1 231 ? 15.358 -26.384 -12.377 1.00 45.28 231 CYS A O 1
ATOM 1855 N N . ALA A 1 232 ? 16.783 -28.100 -12.645 1.00 48.56 232 ALA A N 1
ATOM 1856 C CA . ALA A 1 232 ? 17.557 -27.532 -13.739 1.00 48.56 232 ALA A CA 1
ATOM 1857 C C . ALA A 1 232 ? 16.744 -27.598 -15.043 1.00 48.56 232 ALA A C 1
ATOM 1859 O O . ALA A 1 232 ? 16.910 -28.482 -15.877 1.00 48.56 232 ALA A O 1
ATOM 1860 N N . SER A 1 233 ? 15.830 -26.655 -15.227 1.00 46.91 233 SER A N 1
ATOM 1861 C CA . SER A 1 233 ? 15.295 -26.311 -16.541 1.00 46.91 233 SER A CA 1
ATOM 1862 C C . SER A 1 233 ? 15.479 -24.813 -16.697 1.00 46.91 233 SER A C 1
ATOM 1864 O O . SER A 1 233 ? 14.721 -24.016 -16.151 1.00 46.91 233 SER A O 1
ATOM 1866 N N . ARG A 1 234 ? 16.566 -24.442 -17.384 1.00 48.50 234 ARG A N 1
ATOM 1867 C CA . ARG A 1 234 ? 16.866 -23.068 -17.792 1.00 48.50 234 ARG A CA 1
ATOM 1868 C C . ARG A 1 234 ? 15.790 -22.618 -18.775 1.00 48.50 234 ARG A C 1
ATOM 1870 O O . ARG A 1 234 ? 15.963 -22.719 -19.983 1.00 48.50 234 ARG A O 1
ATOM 1877 N N . VAL A 1 235 ? 14.663 -22.145 -18.263 1.00 51.47 235 VAL A N 1
ATOM 1878 C CA . VAL A 1 235 ? 13.809 -21.263 -19.052 1.00 51.47 235 VAL A CA 1
ATOM 1879 C C . VAL A 1 235 ? 14.628 -19.977 -19.248 1.00 51.47 235 VAL A C 1
ATOM 1881 O O . VAL A 1 235 ? 15.121 -19.458 -18.241 1.00 51.47 235 VAL A O 1
ATOM 1884 N N . PRO A 1 236 ? 14.813 -19.451 -20.474 1.00 51.66 236 PRO A N 1
ATOM 1885 C CA . PRO A 1 236 ? 15.474 -18.164 -20.725 1.00 51.66 236 PRO A CA 1
ATOM 1886 C C . PRO A 1 236 ? 14.574 -16.992 -20.275 1.00 51.66 236 PRO A C 1
ATOM 1888 O O . PRO A 1 236 ? 14.272 -16.060 -21.008 1.00 51.66 236 PRO A O 1
ATOM 1891 N N . LEU A 1 237 ? 14.105 -17.053 -19.028 1.00 51.16 237 LEU A N 1
ATOM 1892 C CA . LEU A 1 237 ? 13.322 -16.027 -18.348 1.00 51.16 237 LEU A CA 1
ATOM 1893 C C . LEU A 1 237 ? 14.187 -14.824 -17.950 1.00 51.16 237 LEU A C 1
ATOM 1895 O O . LEU A 1 237 ? 13.626 -13.785 -17.631 1.00 51.16 237 LEU A O 1
ATOM 1899 N N . SER A 1 238 ? 15.520 -14.933 -17.990 1.00 54.97 238 SER A N 1
ATOM 1900 C CA . SER A 1 238 ? 16.431 -13.804 -17.748 1.00 54.97 238 SER A CA 1
ATOM 1901 C C . SER A 1 238 ? 16.258 -12.695 -18.785 1.00 54.97 238 SER A C 1
ATOM 1903 O O . SER A 1 238 ? 16.344 -11.516 -18.458 1.00 54.97 238 SER A O 1
ATOM 1905 N N . GLU A 1 239 ? 15.967 -13.066 -20.031 1.00 53.12 239 GLU A N 1
ATOM 1906 C CA . GLU A 1 239 ? 15.714 -12.116 -21.114 1.00 53.12 239 GLU A CA 1
ATOM 1907 C C . GLU A 1 239 ? 14.311 -11.519 -20.978 1.00 53.12 239 GLU A C 1
ATOM 1909 O O . GLU A 1 239 ? 14.156 -10.304 -21.022 1.00 53.12 239 GLU A O 1
ATOM 1914 N N . PHE A 1 240 ? 13.300 -12.344 -20.678 1.00 53.44 240 PHE A N 1
ATOM 1915 C CA . PHE A 1 240 ? 11.935 -11.886 -20.380 1.00 53.44 240 PHE A CA 1
ATOM 1916 C C . PHE A 1 240 ? 11.869 -10.930 -19.178 1.00 53.44 240 PHE A C 1
ATOM 1918 O O . PHE A 1 240 ? 11.136 -9.948 -19.226 1.00 53.44 240 PHE A O 1
ATOM 1925 N N . GLN A 1 241 ? 12.668 -11.160 -18.134 1.00 54.69 241 GLN A N 1
ATOM 1926 C CA . GLN A 1 241 ? 12.833 -10.247 -16.996 1.00 54.69 241 GLN A CA 1
ATOM 1927 C C . GLN A 1 241 ? 13.504 -8.935 -17.403 1.00 54.69 241 GLN A C 1
ATOM 1929 O O . GLN A 1 241 ? 13.087 -7.868 -16.960 1.00 54.69 241 GLN A O 1
ATOM 1934 N N . LEU A 1 242 ? 14.498 -8.979 -18.295 1.00 56.09 242 LEU A N 1
ATOM 1935 C CA . LEU A 1 242 ? 15.094 -7.771 -18.864 1.00 56.09 242 LEU A CA 1
ATOM 1936 C C . LEU A 1 242 ? 14.062 -6.967 -19.679 1.00 56.09 242 LEU A C 1
ATOM 1938 O O . LEU A 1 242 ? 14.014 -5.744 -19.579 1.00 56.09 242 LEU A O 1
ATOM 1942 N N . TYR A 1 243 ? 13.191 -7.643 -20.434 1.00 57.16 243 TYR A N 1
ATOM 1943 C CA . TYR A 1 243 ? 12.101 -7.003 -21.177 1.00 57.16 243 TYR A CA 1
ATOM 1944 C C . TYR A 1 243 ? 11.011 -6.442 -20.255 1.00 57.16 243 TYR A C 1
ATOM 1946 O O . TYR A 1 243 ? 10.546 -5.328 -20.488 1.00 57.16 243 TYR A O 1
ATOM 1954 N N . LEU A 1 244 ? 10.628 -7.160 -19.191 1.00 56.28 244 LEU A N 1
ATOM 1955 C CA . LEU A 1 244 ? 9.650 -6.691 -18.204 1.00 56.28 244 LEU A CA 1
ATOM 1956 C C . LEU A 1 244 ? 10.172 -5.505 -17.394 1.00 56.28 244 LEU A C 1
ATOM 1958 O O . LEU A 1 244 ? 9.451 -4.526 -17.218 1.00 56.28 244 LEU A O 1
ATOM 1962 N N . SER A 1 245 ? 11.432 -5.569 -16.963 1.00 54.62 245 SER A N 1
ATOM 1963 C CA . SER A 1 245 ? 12.098 -4.490 -16.233 1.00 54.62 245 SER A CA 1
ATOM 1964 C C . SER A 1 245 ? 12.258 -3.248 -17.106 1.00 54.62 245 SER A C 1
ATOM 1966 O O . SER A 1 245 ? 12.001 -2.134 -16.649 1.00 54.62 245 SER A O 1
ATOM 1968 N N . ALA A 1 246 ? 12.600 -3.419 -18.388 1.00 55.47 246 ALA A N 1
ATOM 1969 C CA . ALA A 1 246 ? 12.638 -2.333 -19.357 1.00 55.47 246 ALA A CA 1
ATOM 1970 C C . ALA A 1 246 ? 11.239 -1.738 -19.583 1.00 55.47 246 ALA A C 1
ATOM 1972 O O . ALA A 1 246 ? 11.088 -0.522 -19.513 1.00 55.47 246 ALA A O 1
ATOM 1973 N N . LEU A 1 247 ? 10.208 -2.569 -19.773 1.00 52.81 247 LEU A N 1
ATOM 1974 C CA . LEU A 1 247 ? 8.822 -2.134 -19.980 1.00 52.81 247 LEU A CA 1
ATOM 1975 C C . LEU A 1 247 ? 8.243 -1.424 -18.741 1.00 52.81 247 LEU A C 1
ATOM 1977 O O . LEU A 1 247 ? 7.595 -0.389 -18.869 1.00 52.81 247 LEU A O 1
ATOM 1981 N N . GLY A 1 248 ? 8.516 -1.927 -17.536 1.00 56.84 248 GLY A N 1
ATOM 1982 C CA . GLY A 1 248 ? 8.086 -1.331 -16.270 1.00 56.84 248 GLY A CA 1
ATOM 1983 C C . GLY A 1 248 ? 8.776 0.003 -15.974 1.00 56.84 248 GLY A C 1
ATOM 1984 O O . GLY A 1 248 ? 8.111 0.962 -15.577 1.00 56.84 248 GLY A O 1
ATOM 1985 N N . ARG A 1 249 ? 10.090 0.108 -16.237 1.00 58.28 249 ARG A N 1
ATOM 1986 C CA . ARG A 1 249 ? 10.842 1.380 -16.174 1.00 58.28 249 ARG A CA 1
ATOM 1987 C C . ARG A 1 249 ? 10.328 2.387 -17.206 1.00 58.28 249 ARG A C 1
ATOM 1989 O O . ARG A 1 249 ? 10.177 3.563 -16.882 1.00 58.28 249 ARG A O 1
ATOM 1996 N N . LEU A 1 250 ? 10.026 1.919 -18.418 1.00 52.38 250 LEU A N 1
ATOM 1997 C CA . LEU A 1 250 ? 9.475 2.724 -19.508 1.00 52.38 250 LEU A CA 1
ATOM 1998 C C . LEU A 1 250 ? 8.115 3.304 -19.148 1.00 52.38 250 LEU A C 1
ATOM 2000 O O . LEU A 1 250 ? 7.927 4.510 -19.257 1.00 52.38 250 LEU A O 1
ATOM 2004 N N . LEU A 1 251 ? 7.195 2.471 -18.665 1.00 54.72 251 LEU A N 1
ATOM 2005 C CA . LEU A 1 251 ? 5.844 2.895 -18.321 1.00 54.72 251 LEU A CA 1
ATOM 2006 C C . LEU A 1 251 ? 5.824 3.812 -17.083 1.00 54.72 251 LEU A C 1
ATOM 2008 O O . LEU A 1 251 ? 5.073 4.786 -17.062 1.00 54.72 251 LEU A O 1
ATOM 2012 N N . ARG A 1 252 ? 6.694 3.580 -16.084 1.00 56.44 252 ARG A N 1
ATOM 2013 C CA . ARG A 1 252 ? 6.793 4.410 -14.863 1.00 56.44 252 AR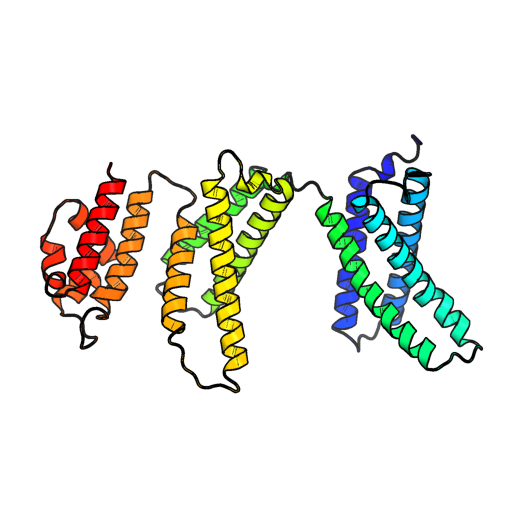G A CA 1
ATOM 2014 C C . ARG A 1 252 ? 7.144 5.875 -15.147 1.00 56.44 252 ARG A C 1
ATOM 2016 O O . ARG A 1 252 ? 6.699 6.752 -14.410 1.00 56.44 252 ARG A O 1
ATOM 2023 N N . ASN 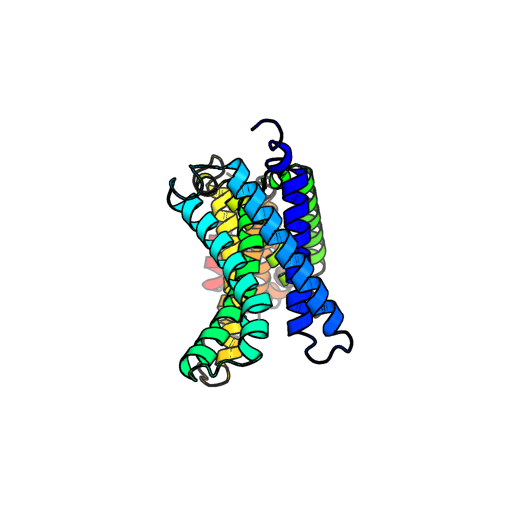A 1 253 ? 7.877 6.149 -16.224 1.00 53.50 253 ASN A N 1
ATOM 2024 C CA . ASN A 1 253 ? 8.269 7.507 -16.595 1.00 53.50 253 ASN A CA 1
ATOM 2025 C C . ASN A 1 253 ? 7.202 8.260 -17.414 1.00 53.50 253 ASN A C 1
ATOM 2027 O O . ASN A 1 253 ? 7.309 9.472 -17.543 1.00 53.50 253 ASN A O 1
ATOM 2031 N N . ILE A 1 254 ? 6.148 7.598 -17.917 1.00 53.69 254 ILE A N 1
ATOM 2032 C CA . ILE A 1 254 ? 5.152 8.189 -18.842 1.00 53.69 254 ILE A CA 1
ATOM 2033 C C . ILE A 1 254 ? 4.219 9.213 -18.168 1.00 53.69 254 ILE A C 1
ATOM 2035 O O . ILE A 1 254 ? 3.625 10.050 -18.848 1.00 53.69 254 ILE A O 1
ATOM 2039 N N . LYS A 1 255 ? 4.107 9.195 -16.835 1.00 50.03 255 LYS A N 1
ATOM 2040 C CA . LYS A 1 255 ? 3.053 9.913 -16.103 1.00 50.03 255 LYS A CA 1
ATOM 2041 C C . LYS A 1 255 ? 2.992 11.438 -16.270 1.00 50.03 255 LYS A C 1
ATOM 2043 O O . LYS A 1 255 ? 1.868 11.928 -16.337 1.00 50.03 255 LYS A O 1
ATOM 2048 N N . PRO A 1 256 ? 4.083 12.232 -16.310 1.00 57.03 256 PRO A N 1
ATOM 2049 C CA . PRO A 1 256 ? 3.889 13.664 -16.121 1.00 57.03 256 PRO A CA 1
ATOM 2050 C C . PRO A 1 256 ? 3.804 14.517 -17.388 1.00 57.03 256 PRO A C 1
ATOM 2052 O O . PRO A 1 256 ? 3.473 15.686 -17.231 1.00 57.03 256 PRO A O 1
ATOM 2055 N N . LEU A 1 257 ? 4.069 14.059 -18.624 1.00 50.16 257 LEU A N 1
ATOM 2056 C CA . LEU A 1 257 ? 4.104 15.034 -19.729 1.00 50.16 257 LEU A CA 1
ATOM 2057 C C . LEU A 1 257 ? 3.765 14.498 -21.131 1.00 50.16 257 LEU A C 1
ATOM 2059 O O . LEU A 1 257 ? 4.632 14.086 -21.899 1.00 50.16 257 LEU A O 1
ATOM 2063 N N . HIS A 1 258 ? 2.511 14.697 -21.541 1.00 53.81 258 HIS A N 1
ATOM 2064 C CA . HIS A 1 258 ? 2.060 14.564 -22.936 1.00 53.81 258 HIS A CA 1
ATOM 2065 C C . HIS A 1 258 ? 2.872 15.440 -23.925 1.00 53.81 258 HIS A C 1
ATOM 2067 O O . HIS A 1 258 ? 2.889 15.171 -25.118 1.00 53.81 258 HIS A O 1
ATOM 2073 N N . ARG A 1 259 ? 3.594 16.473 -23.452 1.00 50.59 259 ARG A N 1
ATOM 2074 C CA . ARG A 1 259 ? 4.476 17.324 -24.284 1.00 50.59 259 ARG A CA 1
ATOM 2075 C C . ARG A 1 259 ? 5.957 16.891 -24.325 1.00 50.59 259 ARG A C 1
ATOM 2077 O O . ARG A 1 259 ? 6.701 17.448 -25.120 1.00 50.59 259 ARG A O 1
ATOM 2084 N N . LEU A 1 260 ? 6.391 15.915 -23.511 1.00 52.25 260 LEU A N 1
ATOM 2085 C CA . LEU A 1 260 ? 7.737 15.294 -23.569 1.00 52.25 260 LEU A CA 1
ATOM 2086 C C . LEU A 1 260 ? 7.673 13.833 -24.043 1.00 52.25 260 LEU A C 1
ATOM 2088 O O . LEU A 1 260 ? 8.696 13.149 -24.041 1.00 52.25 260 LEU A O 1
ATOM 2092 N N . LEU A 1 261 ? 6.497 13.346 -24.456 1.00 58.41 261 LEU A N 1
ATOM 2093 C CA . LEU A 1 261 ? 6.312 11.976 -24.933 1.00 58.41 261 LEU A CA 1
ATOM 2094 C C . LEU A 1 261 ? 7.310 11.647 -26.053 1.00 58.41 261 LEU A C 1
ATOM 2096 O O . LEU A 1 261 ? 7.923 10.587 -26.022 1.00 58.41 261 LEU A O 1
ATOM 2100 N N . THR A 1 262 ? 7.563 12.589 -26.967 1.00 61.72 262 THR A N 1
ATOM 2101 C CA . THR A 1 262 ? 8.576 12.488 -28.035 1.00 61.72 262 THR A CA 1
ATOM 2102 C C . THR A 1 262 ? 9.992 12.320 -27.502 1.00 61.72 262 THR A C 1
ATOM 2104 O O . THR A 1 262 ? 10.692 11.417 -27.944 1.00 61.72 262 THR A O 1
ATOM 2107 N N . PHE A 1 263 ? 10.406 13.109 -26.507 1.00 65.56 263 PHE A N 1
ATOM 2108 C CA . PHE A 1 263 ? 11.722 12.966 -25.873 1.00 65.56 263 PHE A CA 1
ATOM 2109 C C . PHE A 1 263 ? 11.870 11.633 -25.129 1.00 65.56 263 PHE A C 1
ATOM 2111 O O . PHE A 1 263 ? 12.932 11.014 -25.181 1.00 65.56 263 PHE A O 1
ATOM 2118 N N . MET A 1 264 ? 10.810 11.162 -24.468 1.00 62.88 264 MET A N 1
ATOM 2119 C CA . MET A 1 264 ? 10.840 9.889 -23.746 1.00 62.88 264 MET A CA 1
ATOM 2120 C C . MET A 1 264 ? 10.772 8.674 -24.666 1.00 62.88 264 MET A C 1
ATOM 2122 O O . MET A 1 264 ? 11.496 7.717 -24.418 1.00 62.88 264 MET A O 1
ATOM 2126 N N . LEU A 1 265 ? 9.991 8.713 -25.750 1.00 71.38 265 LEU A N 1
ATOM 2127 C CA . LEU A 1 265 ? 10.027 7.687 -26.796 1.00 71.38 265 LEU A CA 1
ATOM 2128 C C . LEU A 1 265 ? 11.411 7.643 -27.446 1.00 71.38 265 LEU A C 1
ATOM 2130 O O . LEU A 1 265 ? 11.947 6.563 -27.665 1.00 71.38 265 LEU A O 1
ATOM 2134 N N . LEU A 1 266 ? 12.020 8.800 -27.712 1.00 75.69 266 LEU A N 1
ATOM 2135 C CA . LEU A 1 266 ? 13.361 8.850 -28.282 1.00 75.69 266 LEU A CA 1
ATOM 2136 C C . LEU A 1 266 ? 14.397 8.221 -27.349 1.00 75.69 266 LEU A C 1
ATOM 2138 O O . LEU A 1 266 ? 15.261 7.475 -27.796 1.00 75.69 266 LEU A O 1
ATOM 2142 N N . TYR A 1 267 ? 14.287 8.488 -26.048 1.00 75.62 267 TYR A N 1
ATOM 2143 C CA . TYR A 1 267 ? 15.139 7.890 -25.023 1.00 75.62 267 TYR A CA 1
ATOM 2144 C C . TYR A 1 267 ? 14.871 6.388 -24.836 1.00 75.62 267 TYR A C 1
ATOM 2146 O O . TYR A 1 267 ? 15.793 5.592 -24.685 1.00 75.62 267 TYR A O 1
ATOM 2154 N N . ALA A 1 268 ? 13.611 5.971 -24.920 1.00 69.50 268 ALA A N 1
ATOM 2155 C CA . ALA A 1 268 ? 13.207 4.572 -24.896 1.00 69.50 268 ALA A CA 1
ATOM 2156 C C . ALA A 1 268 ? 13.791 3.796 -26.079 1.00 69.50 268 ALA A C 1
ATOM 2158 O O . ALA A 1 268 ? 14.474 2.784 -25.910 1.00 69.50 268 ALA A O 1
ATOM 2159 N N . ALA A 1 269 ? 13.554 4.311 -27.284 1.00 76.75 269 ALA A N 1
ATOM 2160 C CA . ALA A 1 269 ? 14.097 3.776 -28.512 1.00 76.75 269 ALA A CA 1
ATOM 2161 C C . ALA A 1 269 ? 15.626 3.800 -28.459 1.00 76.75 269 ALA A C 1
ATOM 2163 O O . ALA A 1 269 ? 16.255 2.828 -28.862 1.00 76.75 269 ALA A O 1
ATOM 2164 N N . SER A 1 270 ? 16.250 4.828 -27.876 1.00 77.75 270 SER A N 1
ATOM 2165 C CA . SER A 1 270 ? 17.706 4.877 -27.823 1.00 77.75 270 SER A CA 1
ATOM 2166 C C . SER A 1 270 ? 18.317 3.777 -26.972 1.00 77.75 270 SER A C 1
ATOM 2168 O O . SER A 1 270 ? 19.335 3.209 -27.362 1.00 77.75 270 SER A O 1
ATOM 2170 N N . ILE A 1 271 ? 17.676 3.400 -25.870 1.00 73.75 271 ILE A N 1
ATOM 2171 C CA . ILE A 1 271 ? 18.091 2.248 -25.070 1.00 73.75 271 ILE A CA 1
ATOM 2172 C C . ILE A 1 271 ? 17.936 0.958 -25.882 1.00 73.75 271 ILE A C 1
ATOM 2174 O O . ILE A 1 271 ? 18.890 0.188 -25.967 1.00 73.75 271 ILE A O 1
ATOM 2178 N N . VAL A 1 272 ? 16.784 0.752 -26.527 1.00 75.88 272 VAL A N 1
ATOM 2179 C CA . VAL A 1 272 ? 16.487 -0.452 -27.328 1.00 75.88 272 VAL A CA 1
ATOM 2180 C C . VAL A 1 272 ? 17.446 -0.608 -28.512 1.00 75.88 272 VAL A C 1
ATOM 2182 O O . VAL A 1 272 ? 17.962 -1.693 -28.756 1.00 75.88 272 VAL A O 1
ATOM 2185 N N . PHE A 1 273 ? 17.743 0.472 -29.231 1.00 78.94 273 PHE A N 1
ATOM 2186 C CA . PHE A 1 273 ? 18.714 0.458 -30.325 1.00 78.94 273 PHE A CA 1
ATOM 2187 C C . PHE A 1 273 ? 20.149 0.264 -29.802 1.00 78.94 273 PHE A C 1
ATOM 2189 O O . PHE A 1 273 ? 20.921 -0.479 -30.401 1.00 78.94 273 PHE A O 1
ATOM 2196 N N . THR A 1 274 ? 20.516 0.857 -28.660 1.00 79.31 274 THR A N 1
ATOM 2197 C CA . THR A 1 274 ? 21.848 0.648 -28.053 1.00 79.31 274 THR A CA 1
ATOM 2198 C C . THR A 1 274 ? 22.043 -0.807 -27.630 1.00 79.31 274 THR A C 1
ATOM 2200 O O . THR A 1 274 ? 23.126 -1.366 -27.794 1.00 79.31 274 THR A O 1
ATOM 2203 N N . THR A 1 275 ? 21.002 -1.450 -27.096 1.00 73.81 275 THR A N 1
ATOM 2204 C CA . THR A 1 275 ? 21.077 -2.857 -26.699 1.00 73.81 275 THR A CA 1
ATOM 2205 C C . THR A 1 275 ? 21.043 -3.778 -27.907 1.00 73.81 275 THR A C 1
ATOM 2207 O O . THR A 1 275 ? 21.916 -4.626 -28.018 1.00 73.81 275 THR A O 1
ATOM 2210 N N . LEU A 1 276 ? 20.104 -3.606 -28.836 1.00 73.06 276 LEU A N 1
ATOM 2211 C CA . LEU A 1 276 ? 19.925 -4.542 -29.947 1.00 73.06 276 LEU A CA 1
ATOM 2212 C C . LEU A 1 276 ? 20.963 -4.370 -31.062 1.00 73.06 276 LEU A C 1
ATOM 2214 O O . LEU A 1 276 ? 21.502 -5.356 -31.561 1.00 73.06 276 LEU A O 1
ATOM 2218 N N . VAL A 1 277 ? 21.270 -3.126 -31.431 1.00 78.81 277 VAL A N 1
ATOM 2219 C CA . VAL A 1 277 ? 22.223 -2.807 -32.503 1.00 78.81 277 VAL A CA 1
ATOM 2220 C C . VAL A 1 277 ? 23.624 -2.601 -31.933 1.00 78.81 277 VAL A C 1
ATOM 2222 O O . VAL A 1 277 ? 24.578 -3.197 -32.425 1.00 78.81 277 VAL A O 1
ATOM 2225 N N . GLY A 1 278 ? 23.759 -1.786 -30.883 1.00 72.50 278 GLY A N 1
ATOM 2226 C CA . GLY A 1 278 ? 25.062 -1.407 -30.325 1.00 72.50 278 GLY A CA 1
ATOM 2227 C C . GLY A 1 278 ? 25.823 -2.564 -29.673 1.00 72.50 278 GLY A C 1
ATOM 2228 O O . GLY A 1 278 ? 27.041 -2.656 -29.822 1.00 72.50 278 GLY A O 1
ATOM 2229 N N . LYS A 1 279 ? 25.116 -3.477 -28.991 1.00 74.88 279 LYS A N 1
ATOM 2230 C CA . LYS A 1 279 ? 25.712 -4.678 -28.372 1.00 74.88 279 LYS A CA 1
ATOM 2231 C C . LYS A 1 279 ? 25.668 -5.926 -29.256 1.00 74.88 279 LYS A C 1
ATOM 2233 O O . LYS A 1 279 ? 26.060 -6.988 -28.796 1.00 74.88 279 LYS A O 1
ATOM 2238 N N . GLY A 1 280 ? 25.208 -5.804 -30.501 1.00 72.25 280 GLY A N 1
ATOM 2239 C CA . GLY A 1 280 ? 25.351 -6.865 -31.495 1.00 72.25 280 GLY A CA 1
ATOM 2240 C C . GLY A 1 280 ? 24.274 -7.952 -31.509 1.00 72.25 280 GLY A C 1
ATOM 2241 O O . GLY A 1 280 ? 24.409 -8.892 -32.276 1.00 72.25 280 GLY A O 1
ATOM 2242 N N . PHE A 1 281 ? 23.191 -7.834 -30.736 1.00 70.12 281 PHE A N 1
ATOM 2243 C CA . PHE A 1 281 ? 22.164 -8.886 -30.626 1.00 70.12 281 PHE A CA 1
ATOM 2244 C C . PHE A 1 281 ? 21.384 -9.174 -31.919 1.00 70.12 281 PHE A C 1
ATOM 2246 O O . PHE A 1 281 ? 20.780 -10.235 -32.038 1.00 70.12 281 PHE A O 1
ATOM 2253 N N . ILE A 1 282 ? 21.355 -8.237 -32.869 1.00 72.88 282 ILE A N 1
ATOM 2254 C CA . ILE A 1 282 ? 20.714 -8.432 -34.182 1.00 72.88 282 ILE A CA 1
ATOM 2255 C C . ILE A 1 282 ? 21.622 -9.202 -35.160 1.00 72.88 282 ILE A C 1
ATOM 2257 O O . ILE A 1 282 ? 21.143 -9.705 -36.177 1.00 72.88 282 ILE A O 1
ATOM 2261 N N . TYR A 1 283 ? 22.916 -9.311 -34.862 1.00 76.19 283 TYR A N 1
ATOM 2262 C CA . TYR A 1 283 ? 23.888 -9.979 -35.719 1.00 76.19 283 TYR A CA 1
ATOM 2263 C C . TYR A 1 283 ? 24.119 -11.407 -35.217 1.00 76.19 283 TYR A C 1
ATOM 2265 O O . TYR A 1 283 ? 24.276 -11.628 -34.018 1.00 76.19 283 TYR A O 1
ATOM 2273 N N . GLU A 1 284 ? 24.147 -12.375 -36.134 1.00 66.94 284 GLU A N 1
ATOM 2274 C CA . GLU A 1 284 ? 24.279 -13.805 -35.805 1.00 66.94 284 GLU A CA 1
ATOM 2275 C C . GLU A 1 284 ? 25.577 -14.127 -35.035 1.00 66.94 284 GLU A C 1
ATOM 2277 O O . GLU A 1 284 ? 25.594 -15.049 -34.222 1.00 66.94 284 GLU A O 1
ATOM 2282 N N . ASP A 1 285 ? 26.625 -13.312 -35.208 1.00 68.25 285 ASP A N 1
ATOM 2283 C CA . ASP A 1 285 ? 27.931 -13.470 -34.554 1.00 68.25 285 ASP A CA 1
ATOM 2284 C C . ASP A 1 285 ? 28.065 -12.720 -33.210 1.00 68.25 285 ASP A C 1
ATOM 2286 O O . ASP A 1 285 ? 29.151 -12.682 -32.635 1.00 68.25 285 ASP A O 1
ATOM 2290 N N . TYR A 1 286 ? 26.995 -12.087 -32.702 1.00 64.12 286 TYR A N 1
ATOM 2291 C CA . TYR A 1 286 ? 26.998 -11.210 -31.510 1.00 64.12 286 TYR A CA 1
ATOM 2292 C C . TYR A 1 286 ? 27.986 -10.030 -31.554 1.00 64.12 286 TYR A C 1
ATOM 2294 O O . TYR A 1 286 ? 28.099 -9.274 -30.586 1.00 64.12 286 TYR A O 1
ATOM 2302 N N . ASP A 1 287 ? 28.667 -9.818 -32.678 1.00 69.06 287 ASP A N 1
ATOM 2303 C CA . ASP A 1 287 ? 29.614 -8.733 -32.869 1.00 69.06 287 ASP A CA 1
ATOM 2304 C C . ASP A 1 287 ? 29.045 -7.697 -33.838 1.00 69.06 287 ASP A C 1
ATOM 2306 O O . ASP A 1 287 ? 28.879 -7.934 -35.034 1.00 69.06 287 ASP A O 1
ATOM 2310 N N . ALA A 1 288 ? 28.718 -6.517 -33.307 1.00 72.94 288 ALA A N 1
ATOM 2311 C CA . ALA A 1 288 ? 28.226 -5.422 -34.133 1.00 72.94 288 ALA A CA 1
ATOM 2312 C C . ALA A 1 288 ? 29.352 -4.854 -35.026 1.00 72.94 288 ALA A C 1
ATOM 2314 O O . ALA A 1 288 ? 30.476 -4.661 -34.536 1.00 72.94 288 ALA A O 1
ATOM 2315 N N . PRO A 1 289 ? 29.058 -4.507 -36.294 1.00 80.00 289 PRO A N 1
ATOM 2316 C CA . PRO A 1 289 ? 30.006 -3.833 -37.173 1.00 80.00 289 PRO A CA 1
ATOM 2317 C C . PRO A 1 289 ? 30.447 -2.491 -36.569 1.00 80.00 289 PRO A C 1
ATOM 2319 O O . PRO A 1 289 ? 29.672 -1.815 -35.886 1.00 80.00 289 PRO A O 1
ATOM 2322 N N . GLU A 1 290 ? 31.698 -2.084 -36.811 1.00 77.44 290 GLU A N 1
ATOM 2323 C CA . GLU A 1 290 ? 32.277 -0.879 -36.189 1.00 77.44 290 GLU A CA 1
ATOM 2324 C C . GLU A 1 290 ? 31.467 0.393 -36.487 1.00 77.44 290 GLU A C 1
ATOM 2326 O O . GLU A 1 290 ? 31.309 1.244 -35.612 1.00 77.44 290 GLU A O 1
ATOM 2331 N N . SER A 1 291 ? 30.860 0.486 -37.675 1.00 77.56 291 SER A N 1
ATOM 2332 C CA . SER A 1 291 ? 29.947 1.574 -38.046 1.00 77.56 291 SER A CA 1
ATOM 2333 C C . SER A 1 291 ? 28.727 1.656 -37.120 1.00 77.56 291 SER A C 1
ATOM 2335 O O . SER A 1 291 ? 28.379 2.738 -36.648 1.00 77.56 291 SER A O 1
ATOM 2337 N N . ALA A 1 292 ? 28.122 0.516 -36.776 1.00 78.00 292 ALA A N 1
ATOM 2338 C CA . ALA A 1 292 ? 27.006 0.442 -35.840 1.00 78.00 292 ALA A CA 1
ATOM 2339 C C . ALA A 1 292 ? 27.443 0.771 -34.402 1.00 78.00 292 ALA A C 1
ATOM 2341 O O . ALA A 1 292 ? 26.734 1.490 -33.703 1.00 78.00 292 ALA A O 1
ATOM 2342 N N . LYS A 1 293 ? 28.631 0.329 -33.964 1.00 80.31 293 LYS A N 1
ATOM 2343 C CA . LYS A 1 293 ? 29.167 0.642 -32.622 1.00 80.31 293 LYS A CA 1
ATOM 2344 C C . LYS A 1 293 ? 29.437 2.145 -32.437 1.00 80.31 293 LYS A C 1
ATOM 2346 O O . LYS A 1 293 ? 29.221 2.674 -31.349 1.00 80.31 293 LYS A O 1
ATOM 2351 N N . ILE A 1 294 ? 29.847 2.864 -33.484 1.00 81.31 294 ILE A N 1
ATOM 2352 C CA . ILE A 1 294 ? 30.098 4.317 -33.420 1.00 81.31 294 ILE A CA 1
ATOM 2353 C C . ILE A 1 294 ? 28.794 5.118 -33.252 1.00 81.31 294 ILE A C 1
ATOM 2355 O O . ILE A 1 294 ? 28.756 6.080 -32.476 1.00 81.31 294 ILE A O 1
ATOM 2359 N N . LEU A 1 295 ? 27.735 4.713 -33.960 1.00 79.81 295 LEU A N 1
ATOM 2360 C CA . LEU A 1 295 ? 26.419 5.367 -33.965 1.00 79.81 295 LEU A CA 1
ATOM 2361 C C . LEU A 1 295 ? 25.531 4.960 -32.779 1.00 79.81 295 LEU A C 1
ATOM 2363 O O . LEU A 1 295 ? 24.802 5.803 -32.251 1.00 79.81 295 LEU A O 1
ATOM 2367 N N . TYR A 1 296 ? 25.619 3.693 -32.359 1.00 82.94 296 TYR A N 1
ATOM 2368 C CA . TYR A 1 296 ? 24.720 3.052 -31.394 1.00 82.94 296 TYR A CA 1
ATOM 2369 C C . TYR A 1 296 ? 25.411 2.561 -30.112 1.00 82.94 296 TYR A C 1
ATOM 2371 O O . TYR A 1 296 ? 24.805 1.852 -29.314 1.00 82.94 296 TYR A O 1
ATOM 2379 N N . GLY A 1 297 ? 26.684 2.903 -29.893 1.00 75.44 297 GLY A N 1
ATOM 2380 C CA . GLY A 1 297 ? 27.476 2.370 -28.778 1.00 75.44 297 GLY A CA 1
ATOM 2381 C C . GLY A 1 297 ? 27.134 2.936 -27.397 1.00 75.44 297 GLY A C 1
ATOM 2382 O O . GLY A 1 297 ? 27.436 2.302 -26.389 1.00 75.44 297 GLY A O 1
ATOM 2383 N N . SER A 1 298 ? 26.498 4.109 -27.318 1.00 80.25 298 SER A N 1
ATOM 2384 C CA . SER A 1 298 ? 26.028 4.676 -26.048 1.00 80.25 298 SER A CA 1
ATOM 2385 C C . SER A 1 298 ? 24.621 5.243 -26.169 1.00 80.25 298 SER A C 1
ATOM 2387 O O . SER A 1 298 ? 24.251 5.785 -27.207 1.00 80.25 298 SER A O 1
ATOM 2389 N N . VAL A 1 299 ? 23.852 5.177 -25.078 1.00 75.56 299 VAL A N 1
ATOM 2390 C CA . VAL A 1 299 ? 22.438 5.595 -25.042 1.00 75.56 299 VAL A CA 1
ATOM 2391 C C . VAL A 1 299 ? 22.261 7.048 -25.485 1.00 75.56 299 VAL A C 1
ATOM 2393 O O . VAL A 1 299 ? 21.336 7.358 -26.233 1.00 75.56 299 VAL A O 1
ATOM 2396 N N . PHE A 1 300 ? 23.173 7.936 -25.081 1.00 79.06 300 PHE A N 1
ATOM 2397 C CA . PHE A 1 300 ? 23.143 9.345 -25.476 1.00 79.06 300 PHE A CA 1
ATOM 2398 C C . PHE A 1 300 ? 23.471 9.556 -26.961 1.00 79.06 300 PHE A C 1
ATOM 2400 O O . PHE A 1 300 ? 22.838 10.372 -27.628 1.00 79.06 300 PHE A O 1
ATOM 2407 N N . ARG A 1 301 ? 24.433 8.805 -27.511 1.00 79.31 301 ARG A N 1
ATOM 2408 C CA . ARG A 1 301 ? 24.764 8.881 -28.942 1.00 79.31 301 ARG A CA 1
ATOM 2409 C C . ARG A 1 301 ? 23.622 8.345 -29.785 1.00 79.31 301 ARG A C 1
ATOM 2411 O O . ARG A 1 301 ? 23.183 9.029 -30.698 1.00 79.31 301 ARG A O 1
ATOM 2418 N N . THR A 1 302 ? 23.070 7.200 -29.400 1.00 85.56 302 THR A N 1
ATOM 2419 C CA . THR A 1 302 ? 21.897 6.621 -30.046 1.00 85.56 302 THR A CA 1
ATOM 2420 C C . THR A 1 302 ? 20.697 7.558 -29.990 1.00 85.56 302 THR A C 1
ATOM 2422 O O . THR A 1 302 ? 19.966 7.679 -30.965 1.00 85.56 302 THR A O 1
ATOM 2425 N N . PHE A 1 303 ? 20.500 8.253 -28.870 1.00 83.88 303 PHE A N 1
ATOM 2426 C CA . PHE A 1 303 ? 19.445 9.250 -28.725 1.00 83.88 303 PHE A CA 1
ATOM 2427 C C . PHE A 1 303 ? 19.584 10.361 -29.772 1.00 83.88 303 PHE A C 1
ATOM 2429 O O . PHE A 1 303 ? 18.622 10.670 -30.467 1.00 83.88 303 PHE A O 1
ATOM 2436 N N . LEU A 1 304 ? 20.789 10.908 -29.953 1.00 83.31 304 LEU A N 1
ATOM 2437 C CA . LEU A 1 304 ? 21.053 11.916 -30.984 1.00 83.31 304 LEU A CA 1
ATOM 2438 C C . LEU A 1 304 ? 20.928 11.349 -32.406 1.00 83.31 304 LEU A C 1
ATOM 2440 O O . LEU A 1 304 ? 20.422 12.040 -33.288 1.00 83.31 304 LEU A O 1
ATOM 2444 N N . SER A 1 305 ? 21.348 10.104 -32.635 1.00 84.50 305 SER A N 1
ATOM 2445 C CA . SER A 1 305 ? 21.204 9.424 -33.929 1.00 84.50 305 SER A CA 1
ATOM 2446 C C . SER A 1 305 ? 19.731 9.221 -34.297 1.00 84.50 305 SER A C 1
ATOM 2448 O O . SER A 1 305 ? 19.328 9.511 -35.418 1.00 84.50 305 SER A O 1
ATOM 2450 N N . LEU A 1 306 ? 18.892 8.809 -33.343 1.00 85.94 306 LEU A N 1
ATOM 2451 C CA . LEU A 1 306 ? 17.445 8.686 -33.542 1.00 85.94 306 LEU A CA 1
ATOM 2452 C C . LEU A 1 306 ? 16.757 10.050 -33.671 1.00 85.94 306 LEU A C 1
ATOM 2454 O O . LEU A 1 306 ? 15.788 10.175 -34.414 1.00 85.94 306 LEU A O 1
ATOM 2458 N N . PHE A 1 307 ? 17.268 11.086 -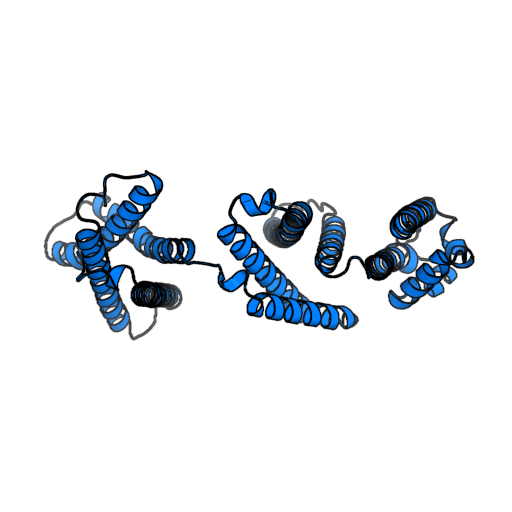32.999 1.00 84.19 307 PHE A N 1
ATOM 2459 C CA . PHE A 1 307 ? 16.784 12.457 -33.181 1.00 84.19 307 PHE A CA 1
ATOM 2460 C C . PHE A 1 307 ? 17.017 12.946 -34.612 1.00 84.19 307 PHE A C 1
ATOM 2462 O O . PHE A 1 307 ? 16.136 13.540 -35.229 1.00 84.19 307 PHE A O 1
ATOM 2469 N N . LYS A 1 308 ? 18.212 12.689 -35.156 1.00 84.81 308 LYS A N 1
ATOM 2470 C CA . LYS A 1 308 ? 18.535 12.988 -36.556 1.00 84.81 308 LYS A CA 1
ATOM 2471 C C . LYS A 1 308 ? 17.655 12.188 -37.507 1.00 84.81 308 LYS A C 1
ATOM 2473 O O . LYS A 1 308 ? 17.127 12.755 -38.455 1.00 84.81 308 LYS A O 1
ATOM 2478 N N . LEU A 1 309 ? 17.418 10.917 -37.187 1.00 86.19 309 LEU A N 1
ATOM 2479 C CA . LEU A 1 309 ? 16.548 10.051 -37.971 1.00 86.19 309 LEU A CA 1
ATOM 2480 C C . LEU A 1 309 ? 15.102 10.565 -38.047 1.00 86.19 309 LEU A C 1
ATOM 2482 O O . LEU A 1 309 ? 14.483 10.504 -39.102 1.00 86.19 309 LEU A O 1
ATOM 2486 N N . MET A 1 310 ? 14.570 11.121 -36.955 1.00 80.94 310 MET A N 1
ATOM 2487 C CA . MET A 1 310 ? 13.251 11.768 -36.962 1.00 80.94 310 MET A CA 1
ATOM 2488 C C . MET A 1 310 ? 13.189 13.022 -37.844 1.00 80.94 310 MET A C 1
ATOM 2490 O O . MET A 1 310 ? 12.110 13.367 -38.315 1.00 80.94 310 MET A O 1
ATOM 2494 N N . ASN A 1 311 ? 14.323 13.686 -38.084 1.00 82.12 311 ASN A N 1
ATOM 2495 C CA . ASN A 1 311 ? 14.442 14.816 -39.010 1.00 82.12 311 ASN A CA 1
ATOM 2496 C C . ASN A 1 311 ? 14.753 14.364 -40.456 1.00 82.12 311 ASN A C 1
ATOM 2498 O O . ASN A 1 311 ? 15.270 15.157 -41.239 1.00 82.12 311 ASN A O 1
ATOM 2502 N N . ASP A 1 312 ? 14.445 13.104 -40.791 1.00 77.88 312 ASP A N 1
ATOM 2503 C CA . ASP A 1 312 ? 14.616 12.479 -42.114 1.00 77.88 312 ASP A CA 1
ATOM 2504 C C . ASP A 1 312 ? 16.082 12.315 -42.573 1.00 77.88 312 ASP A C 1
ATOM 2506 O O . ASP A 1 312 ? 16.380 12.195 -43.761 1.00 77.88 312 ASP A O 1
ATOM 2510 N N . ASP A 1 313 ? 17.030 12.254 -41.630 1.00 82.50 313 ASP A N 1
ATOM 2511 C CA . ASP A 1 313 ? 18.425 11.909 -41.928 1.00 82.50 313 ASP A CA 1
ATOM 2512 C C . ASP A 1 313 ? 18.612 10.379 -41.975 1.00 82.50 313 ASP A C 1
ATOM 2514 O O . ASP A 1 313 ? 18.888 9.718 -40.967 1.00 82.50 313 ASP A O 1
ATOM 2518 N N . GLN A 1 314 ? 18.442 9.801 -43.168 1.00 78.88 314 GLN A N 1
ATOM 2519 C CA . GLN A 1 314 ? 18.493 8.349 -43.401 1.00 78.88 314 GLN A CA 1
ATOM 2520 C C . GLN A 1 314 ? 19.907 7.750 -43.314 1.00 78.88 314 GLN A C 1
ATOM 2522 O O . GLN A 1 314 ? 20.047 6.528 -43.215 1.00 78.88 314 GLN A O 1
ATOM 2527 N N . SER A 1 315 ? 20.951 8.588 -43.263 1.00 79.19 315 SER A N 1
ATOM 2528 C CA . SER A 1 315 ? 22.349 8.139 -43.153 1.00 79.19 315 SER A CA 1
ATOM 2529 C C . SER A 1 315 ? 22.628 7.348 -41.867 1.00 79.19 315 SER A C 1
ATOM 2531 O O . SER A 1 315 ? 23.560 6.549 -41.796 1.00 79.19 315 SER A O 1
ATOM 2533 N N . MET A 1 316 ? 21.780 7.510 -40.846 1.00 78.00 316 MET A N 1
ATOM 2534 C CA . MET A 1 316 ? 21.898 6.806 -39.568 1.00 78.00 316 MET A CA 1
ATOM 2535 C C . MET A 1 316 ? 21.484 5.322 -39.655 1.00 78.00 316 MET A C 1
ATOM 2537 O O . MET A 1 316 ? 21.881 4.534 -38.799 1.00 78.00 316 MET A O 1
ATOM 2541 N N . VAL A 1 317 ? 20.698 4.921 -40.667 1.00 79.62 317 VAL A N 1
ATOM 2542 C CA . VAL A 1 317 ? 20.086 3.574 -40.768 1.00 79.62 317 VAL A CA 1
ATOM 2543 C C . VAL A 1 317 ? 20.863 2.630 -41.688 1.00 79.62 317 VAL A C 1
ATOM 2545 O O . VAL A 1 317 ? 20.700 1.414 -41.594 1.00 79.62 317 VAL A O 1
ATOM 2548 N N . GLU A 1 318 ? 21.751 3.160 -42.534 1.00 79.00 318 GLU A N 1
ATOM 2549 C CA . GLU A 1 318 ? 22.621 2.387 -43.434 1.00 79.00 318 GLU A CA 1
ATOM 2550 C C . GLU A 1 318 ? 23.260 1.136 -42.794 1.00 79.00 318 GLU A C 1
ATOM 2552 O O . GLU A 1 318 ? 23.194 0.071 -43.413 1.00 79.00 318 GLU A O 1
ATOM 2557 N N . PRO A 1 319 ? 23.802 1.177 -41.555 1.00 75.00 319 PRO A N 1
ATOM 2558 C CA . PRO A 1 319 ? 24.409 -0.009 -40.947 1.00 75.00 319 PRO A CA 1
ATOM 2559 C C . PRO A 1 319 ? 23.405 -1.089 -40.506 1.00 75.00 319 PRO A C 1
ATOM 2561 O O . PRO A 1 319 ? 23.812 -2.213 -40.234 1.00 75.00 319 PRO A O 1
ATOM 2564 N N . ILE A 1 320 ? 22.109 -0.774 -40.411 1.00 76.81 320 ILE A N 1
ATOM 2565 C CA . ILE A 1 320 ? 21.072 -1.643 -39.826 1.00 76.81 320 ILE A CA 1
ATOM 2566 C C . ILE A 1 320 ? 20.193 -2.300 -40.906 1.00 76.81 320 ILE A C 1
ATOM 2568 O O . ILE A 1 320 ? 19.679 -3.404 -40.699 1.00 76.81 320 ILE A O 1
ATOM 2572 N N . ILE A 1 321 ? 20.054 -1.666 -42.078 1.00 77.12 321 ILE A N 1
ATOM 2573 C CA . ILE A 1 321 ? 19.173 -2.105 -43.181 1.00 77.12 321 ILE A CA 1
ATOM 2574 C C . ILE A 1 321 ? 19.530 -3.502 -43.714 1.00 77.12 321 ILE A C 1
ATOM 2576 O O . ILE A 1 321 ? 18.663 -4.184 -44.258 1.00 77.12 321 ILE A O 1
ATOM 2580 N N . GLY A 1 322 ? 20.770 -3.963 -43.533 1.00 76.88 322 GLY A N 1
ATOM 2581 C CA . GLY A 1 322 ? 21.214 -5.283 -43.993 1.00 76.88 322 GLY A CA 1
ATOM 2582 C C . GLY A 1 322 ? 20.573 -6.475 -43.268 1.00 76.88 322 GLY A C 1
ATOM 2583 O O . GLY A 1 322 ? 20.657 -7.594 -43.764 1.00 76.88 322 GLY A O 1
ATOM 2584 N N . THR A 1 323 ? 19.920 -6.262 -42.120 1.00 81.06 323 THR A N 1
ATOM 2585 C CA . THR A 1 323 ? 19.346 -7.338 -41.294 1.00 81.06 323 THR A CA 1
ATOM 2586 C C . THR A 1 323 ? 17.825 -7.228 -41.194 1.00 81.06 323 THR A C 1
ATOM 2588 O O . THR A 1 323 ? 17.276 -6.136 -41.046 1.00 81.06 323 THR A O 1
ATOM 2591 N N . VAL A 1 324 ? 17.123 -8.367 -41.212 1.00 80.19 324 VAL A N 1
ATOM 2592 C CA . VAL A 1 324 ? 15.650 -8.406 -41.091 1.00 80.19 324 VAL A CA 1
ATOM 2593 C C . VAL A 1 324 ? 15.189 -7.821 -39.750 1.00 80.19 324 VAL A C 1
ATOM 2595 O O . VAL A 1 324 ? 14.231 -7.050 -39.700 1.00 80.19 324 VAL A O 1
ATOM 2598 N N . GLY A 1 325 ? 15.910 -8.129 -38.664 1.00 77.50 325 GLY A N 1
ATOM 2599 C CA . GLY A 1 325 ? 15.641 -7.560 -37.340 1.00 77.50 325 GLY A CA 1
ATOM 2600 C C . GLY A 1 325 ? 15.821 -6.041 -37.308 1.00 77.50 325 GLY A C 1
ATOM 2601 O O . GLY A 1 325 ? 14.992 -5.333 -36.741 1.00 77.50 325 GLY A O 1
ATOM 2602 N N . GLY A 1 326 ? 16.852 -5.532 -37.985 1.00 80.50 326 GLY A N 1
ATOM 2603 C CA . GLY A 1 326 ? 17.108 -4.106 -38.121 1.00 80.50 326 GLY A CA 1
ATOM 2604 C C . GLY A 1 326 ? 16.029 -3.349 -38.898 1.00 80.50 326 GLY A C 1
ATOM 2605 O O . GLY A 1 326 ? 15.588 -2.282 -38.467 1.00 80.50 326 GLY A O 1
ATOM 2606 N N . GLN A 1 327 ? 15.554 -3.922 -40.007 1.00 83.00 327 GLN A N 1
ATOM 2607 C CA . GLN A 1 327 ? 14.477 -3.346 -40.818 1.00 83.00 327 GLN A CA 1
ATOM 2608 C C . GLN A 1 327 ? 13.162 -3.236 -40.034 1.00 83.00 327 GLN A C 1
ATOM 2610 O O . GLN A 1 327 ? 12.528 -2.183 -40.042 1.00 83.00 327 GLN A O 1
ATOM 2615 N N . LEU A 1 328 ? 12.765 -4.290 -39.310 1.00 82.31 328 LEU A N 1
ATOM 2616 C CA . LEU A 1 328 ? 11.549 -4.273 -38.484 1.00 82.31 328 LEU A CA 1
ATOM 2617 C C . LEU A 1 328 ? 11.613 -3.212 -37.382 1.00 82.31 328 LEU A C 1
ATOM 2619 O O . LEU A 1 328 ? 10.637 -2.502 -37.142 1.00 82.31 328 LEU A O 1
ATOM 2623 N N . LEU A 1 329 ? 12.771 -3.088 -36.736 1.00 79.94 329 LEU A N 1
ATOM 2624 C CA . LEU A 1 329 ? 13.005 -2.118 -35.672 1.00 79.94 329 LEU A CA 1
ATOM 2625 C C . LEU A 1 329 ? 12.914 -0.681 -36.216 1.00 79.94 329 LEU A C 1
ATOM 2627 O O . LEU A 1 329 ? 12.252 0.170 -35.620 1.00 79.94 329 LEU A O 1
ATOM 2631 N N . PHE A 1 330 ? 13.485 -0.433 -37.397 1.00 84.19 330 PHE A N 1
ATOM 2632 C CA . PHE A 1 330 ? 13.378 0.845 -38.097 1.00 84.19 330 PHE A CA 1
ATOM 2633 C C . PHE A 1 330 ? 11.931 1.197 -38.479 1.00 84.19 330 PHE A C 1
ATOM 2635 O O . PHE A 1 330 ? 11.454 2.278 -38.131 1.00 84.19 330 PHE A O 1
ATOM 2642 N N . TYR A 1 331 ? 11.200 0.288 -39.135 1.00 83.69 331 TYR A N 1
ATOM 2643 C CA . TYR A 1 331 ? 9.804 0.537 -39.514 1.00 83.69 331 TYR A CA 1
ATOM 2644 C C . TYR A 1 331 ? 8.898 0.743 -38.296 1.00 83.69 331 TYR A C 1
ATOM 2646 O O . TYR A 1 331 ? 8.032 1.620 -38.318 1.00 83.69 331 TYR A O 1
ATOM 2654 N N . GLY A 1 332 ? 9.122 -0.016 -37.220 1.00 80.50 332 GLY A N 1
ATOM 2655 C CA . GLY A 1 332 ? 8.422 0.161 -35.950 1.00 80.50 332 GLY A CA 1
ATOM 2656 C C . GLY A 1 332 ? 8.670 1.542 -35.343 1.00 80.50 332 GLY A C 1
ATOM 2657 O O . GLY A 1 332 ? 7.716 2.231 -34.981 1.00 80.50 332 GLY A O 1
ATOM 2658 N N . PHE A 1 333 ? 9.932 1.984 -35.306 1.00 84.19 333 PHE A N 1
ATOM 2659 C CA . PHE A 1 333 ? 10.293 3.317 -34.825 1.00 84.19 333 PHE A CA 1
ATOM 2660 C C . PHE A 1 333 ? 9.658 4.430 -35.669 1.00 84.19 333 PHE A C 1
ATOM 2662 O O . PHE A 1 333 ? 9.084 5.356 -35.102 1.00 84.19 333 PHE A O 1
ATOM 2669 N N . MET A 1 334 ? 9.695 4.322 -37.001 1.00 83.25 334 MET A N 1
ATOM 2670 C CA . MET A 1 334 ? 9.105 5.317 -37.908 1.00 83.25 334 MET A CA 1
ATOM 2671 C C . MET A 1 334 ? 7.579 5.395 -37.802 1.00 83.25 334 MET A C 1
ATOM 2673 O O . MET A 1 334 ? 7.011 6.484 -37.847 1.00 83.25 334 MET A O 1
ATOM 2677 N N . CYS A 1 335 ? 6.892 4.262 -37.629 1.00 79.69 335 CYS A N 1
ATOM 2678 C CA . CYS A 1 335 ? 5.444 4.267 -37.418 1.00 79.69 335 CYS A CA 1
ATOM 2679 C C . CYS A 1 335 ? 5.079 4.931 -36.085 1.00 79.69 335 CYS A C 1
ATOM 2681 O O . CYS A 1 335 ? 4.188 5.778 -36.048 1.00 79.69 335 CYS A O 1
ATOM 2683 N N . MET A 1 336 ? 5.790 4.585 -35.004 1.00 73.50 336 MET A N 1
ATOM 2684 C CA . MET A 1 336 ? 5.556 5.162 -33.676 1.00 73.50 336 MET A CA 1
ATOM 2685 C C . MET A 1 336 ?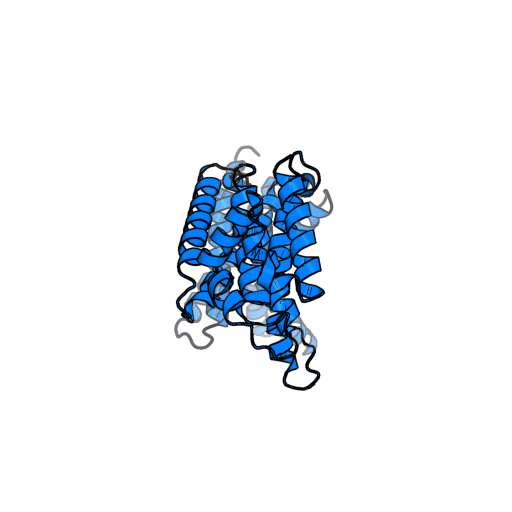 5.883 6.657 -33.620 1.00 73.50 336 MET A C 1
ATOM 2687 O O . MET A 1 336 ? 5.122 7.422 -33.032 1.00 73.50 336 MET A O 1
ATOM 2691 N N . SER A 1 337 ? 6.985 7.088 -34.240 1.00 76.50 337 SER A N 1
ATOM 2692 C CA . SER A 1 337 ? 7.391 8.496 -34.251 1.00 76.50 337 SER A CA 1
ATOM 2693 C C . SER A 1 337 ? 6.411 9.363 -35.045 1.00 76.50 337 SER A C 1
ATOM 2695 O O . SER A 1 337 ? 6.045 10.442 -34.585 1.00 76.50 337 SER A O 1
ATOM 2697 N N . ASN A 1 338 ? 5.921 8.870 -36.186 1.00 76.62 338 ASN A N 1
ATOM 2698 C CA . ASN A 1 338 ? 4.969 9.590 -37.029 1.00 76.62 338 ASN A CA 1
ATOM 2699 C C . ASN A 1 338 ? 3.583 9.703 -36.369 1.00 76.62 338 ASN A C 1
ATOM 2701 O O . ASN A 1 338 ? 2.977 10.769 -36.381 1.00 76.62 338 ASN A O 1
ATOM 2705 N N . TRP A 1 339 ? 3.116 8.641 -35.701 1.00 69.62 339 TRP A N 1
ATOM 2706 C CA . TRP A 1 339 ? 1.877 8.670 -34.908 1.00 69.62 339 TRP A CA 1
ATOM 2707 C C . TRP A 1 339 ? 1.925 9.638 -33.724 1.00 69.62 339 TRP A C 1
ATOM 2709 O O . TRP A 1 339 ? 0.879 10.055 -33.249 1.00 69.62 339 TRP A O 1
ATOM 2719 N N . MET A 1 340 ? 3.119 9.968 -33.234 1.00 62.84 340 MET A N 1
ATOM 2720 C CA . MET A 1 340 ? 3.304 10.903 -32.125 1.00 62.84 340 MET A CA 1
ATOM 2721 C C . MET A 1 340 ? 3.564 12.349 -32.551 1.00 62.84 340 MET A C 1
ATOM 2723 O O . MET A 1 340 ? 3.492 13.241 -31.706 1.00 62.84 340 MET A O 1
ATOM 2727 N N . MET A 1 341 ? 3.943 12.583 -33.810 1.00 62.91 341 MET A N 1
ATOM 2728 C CA . MET A 1 341 ? 4.088 13.936 -34.358 1.00 62.91 341 MET A CA 1
ATOM 2729 C C . MET A 1 341 ? 2.773 14.499 -34.915 1.00 62.91 341 MET A C 1
ATOM 2731 O O . MET A 1 341 ? 2.661 15.718 -35.048 1.00 62.91 341 MET A O 1
ATOM 2735 N N . LEU A 1 342 ? 1.810 13.625 -35.229 1.00 54.56 342 LEU A N 1
ATOM 2736 C CA . LEU A 1 342 ? 0.409 13.954 -35.523 1.00 54.56 342 LEU A CA 1
ATOM 2737 C C . LEU A 1 342 ? -0.367 14.218 -34.229 1.00 54.56 342 LEU A C 1
ATOM 2739 O O . LEU A 1 342 ? -1.213 15.143 -34.249 1.00 54.56 342 LEU A O 1
#

Nearest PDB structures (foldseek):
  5ek0-assembly1_B  TM=4.475E-01  e=1.710E-02  unclassified

Solvent-accessible surface area (backbone atoms only — not comparable to full-atom values): 19262 Å² total; per-residue (Å²): 101,86,92,53,52,61,71,76,30,69,67,47,50,53,52,51,49,53,53,47,51,51,51,52,52,52,52,53,49,50,71,73,43,86,80,56,93,60,58,68,60,55,53,53,50,51,52,54,53,51,53,49,50,49,51,53,50,50,52,50,47,69,64,45,69,77,54,57,82,58,62,62,68,74,63,26,52,58,45,53,50,53,48,51,42,50,51,49,51,49,41,60,71,52,47,47,63,63,42,72,71,78,60,92,71,56,76,66,57,64,52,55,56,59,57,52,58,55,44,60,59,48,51,55,51,52,48,50,53,50,60,69,70,47,84,50,64,64,70,78,31,69,70,45,51,52,50,52,52,50,53,51,52,51,47,54,58,51,62,73,55,65,88,57,95,54,83,63,53,64,57,52,53,50,52,48,52,51,52,53,46,48,53,50,52,47,52,39,62,63,45,42,76,48,40,62,72,40,99,57,20,70,59,46,49,48,54,51,50,35,47,51,51,50,52,50,52,57,51,53,57,53,51,49,67,66,44,66,79,80,57,96,67,87,67,78,51,69,58,54,48,52,52,48,53,49,50,32,58,55,56,66,67,59,76,85,40,90,89,45,46,66,63,50,50,42,49,52,48,7,46,53,43,20,51,36,49,23,57,3,68,70,38,96,79,49,61,44,55,70,72,34,33,74,48,15,57,39,50,70,50,15,27,53,44,52,53,42,40,74,72,70,41,64,81,72,46,66,79,37,60,88,35,74,64,37,40,52,52,49,54,52,49,53,53,55,52,52,67,69,76,106

Sequence (342 aa):
PAYLDWVGSMIFHNLCSVIIAMNLILMGLELGCSACPNHDFYKELDICFLAFYVSELSLHLLYHQSSFLIGPLARVWWNWLDLAIVASGLVEQFIIPLLGGGIQFNASSLRALRLLRVFRIARAAKALKHTWNSNLSWAEGHAFEMFMMGVISGIIHCSTMLDYPVPAWAWLENIFLALYSFELFVRLHSNGLRYFYGQDWAWNNLDFVIVALGMLEQWMVTTQLSCSGSCASRVPLSEFQLYLSALGRLLRNIKPLHRLLTFMLLYAASIVFTTLVGKGFIYEDYDAPESAKILYGSVFRTFLSLFKLMNDDQSMVEPIIGTVGGQLLFYGFMCMSNWMML

Organism: Polarella glacialis (NCBI:txid89957)

Mean predicted aligned error: 15.77 Å

InterPro domains:
  IPR005821 Ion transport domain [PF00520] (10-133)
  IPR005821 Ion transport domain [PF00520] (143-342)
  IPR027359 Voltage-dependent channel domain superfamily [G3DSA:1.20.120.350] (5-133)
  IPR027359 Voltage-dependent channel domain superfamily [G3DSA:1.20.120.350] (137-268)
  IPR043203 Voltage-gated cation channel calcium and sodium [PTHR10037] (7-129)

Foldseek 3Di:
DVVLVCLVDPVVLVVVLVLLVVLVVLVVVCVVCVPDPPVVVSLVSLVVSLVVLVVNLVSVCVVCVPPQCPDPPVNNVVSVLSVVLSVLSCCLNPVVVVCVPDPDDDPVVVVVNVVSVVSSVSSVVVSVVSVLPDQLCCLVDPVVVVVVVVLLVVVVVVVVVVPDDDPCVVVSLVVVLVVLVVSLVSVCSNCPPCLCVDPCNVVSVLSVVLSVLSVVLVVVVVVCVVCVVDDPDPPVCVVVSVVSVLVSVLSVNPPDDLPCVLVSLLLSLLVVLLVCQLQQVQPPVSDHDPLSVVQNVDSVSSSVLVVVVLVVPCVSLVSQVVTPVSVVSVVVSVVVNVVSVD

Secondary structure (DSSP, 8-state):
-GGGGGGGSHHHHHHHHHHHHHHHHHHHHHHH-TT-TTHHHHHHHHHHHHHHHHHHHHHHHHHHTTSSSSS-HHHHHHHHHHHHHHHHHHIIIIIHHHHTTT----HHHHHHHHHHHHHHHHHHHHHHHHHHHS-GGGGGSHHHHHHHHHHHHHHHHHHHTTTS--THHHHHHHHHHHHHHHHHHHHHHHHTTHHHHSTTHHHHHHHHHHHHHHHHHHHHHHHHHHHTTT------HHHHHHHHHHHHHHHHTSTT-TTTHHHHHHHHHHHHHIIIIITSTTSTTS---HHHHHHHSSHHHHHHHHHHHHTT-GGGTTTTTTSHHHHHHHHHHHHHHHHHH-

pLDDT: mean 74.35, std 10.41, range [45.28, 91.06]